Protein AF-0000000084650150 (afdb_homodimer)

Sequence (382 aa):
MNQRSLGAILALSVVLLGGCSAVTSVTNPGTIDEDYHERTIGMEVEDGNIENKAKHNMGRVDARLNDSRINVDSYNGVVLLTGQVPSEELRTSAEDITSQVRNVRRVHNELTISGNLPGSRVMQDAWLTTKVNTVLATSNEINSSHIKVVTENATVYLMGMVSHAEGEQAVQIAASAGGMERIVKVFDYIDMNQRSLGAILALSVVLLGGCSAVTSVTNPGTIDEDYHERTIGMEVEDGNIENKAKHNMGRVDARLNDSRINVDSYNGVVLLTGQVPSEELRTSAEDITSQVRNVRRVHNELTISGNLPGSRVMQDAWLTTKVNTVLATSNEINSSHIKVVTENATVYLMGMVSHAEGEQAVQIAASAGGMERIVKVFDYID

Radius of gyration: 32.73 Å; Cα contacts (8 Å, |Δi|>4): 573; chains: 2; bounding box: 125×72×92 Å

Foldseek 3Di:
DDPPDDDDDDPPPVPPPPPPCPVVPPDDPPPVVPVVQAQDPVLVVVQVVLQVQLLVQLCVVDVQSVVFPWGWGDDQLEIEIEGEHQDPVSLVVSLVSSCPDPRRDYYDRHYDHDHGDDPVQVVLQVVLQVLLLVQLVPDPPADSNQWDWDGDRLEIEIEGREAPVRQVVSLVSSCVSDRGPYYDYRYDHDD/DDPPCPVDDPPVVPPPPPPPCCVVCPDDPPPPVPVVQAQDPVLVVVQVVLQVQLLVQLCVVDVQSVVFDWGWGDDQLEIEIEGEHQDPVSLVVSLVSSCPDPRRDYYDRHYDHDHGDDPVQVVVQVVLQVLLLVQLVPDPPADSNQWDWDGDRLEIEIEGREAPVRQVVSLVSSCVSDRGPYYDYRYDHDD

pLDDT: mean 83.34, std 24.27, range [24.94, 98.94]

Nearest PDB structures (foldseek):
  6v4v-assembly1_A-2  TM=8.993E-01  e=7.189E-13  Acinetobacter baumannii
  7a2d-assembly1_A  TM=4.564E-01  e=2.416E-13  Escherichia coli K-12
  6xmv-assembly1_A  TM=8.317E-01  e=7.872E-09  Neisseria gonorrhoeae FA 1090
  8rjx-assembly1_A  TM=4.386E-01  e=1.920E-09  Escherichia coli
  4qq0-assembly1_A  TM=4.005E-01  e=5.866E-05  Chlamydia trachomatis D/UW-3/CX

Organism: NCBI:txid1178482

InterPro domains:
  IPR007055 BON domain [PF04972] (47-114)
  IPR007055 BON domain [PF04972] (124-188)
  IPR007055 BON domain [PS50914] (46-115)
  IPR007055 BON domain [PS50914] (124-191)
  IPR014004 Transport-associated and nodulation domain, bacteria [SM00749] (51-114)
  IPR014004 Transport-associated and nodulation domain, bacteria [SM00749] (129-191)
  IPR051686 Outer membrane lipoprotein DolP [PTHR34606] (21-189)

Solvent-accessible surface area (backbone atoms only — not comparable to full-atom values): 22160 Å² total; per-residue (Å²): 139,82,82,82,73,74,87,78,90,78,80,76,71,75,72,77,72,72,72,80,65,70,68,68,68,76,58,76,75,62,68,70,68,63,63,84,57,56,86,48,71,67,45,50,49,51,17,53,50,43,32,52,48,36,54,40,50,38,35,70,76,36,62,68,54,46,74,29,57,67,46,65,44,46,54,82,25,38,30,38,36,37,45,24,29,88,36,70,68,55,49,52,47,52,49,54,55,40,59,66,40,80,74,48,75,45,75,48,78,58,56,38,77,38,73,79,79,55,69,69,52,53,47,52,18,52,50,48,39,52,44,30,52,49,46,35,60,71,35,89,86,51,68,45,89,46,49,48,77,47,49,57,89,40,30,37,36,40,31,26,52,35,40,70,67,55,48,52,48,51,50,54,44,41,56,68,56,57,91,57,81,44,77,44,84,55,60,49,66,77,109,131,89,74,79,76,81,71,72,82,81,74,72,75,74,77,74,72,78,70,82,68,72,68,71,70,77,61,76,76,65,70,72,70,62,63,83,57,55,85,49,70,67,45,51,48,51,18,52,48,44,33,52,49,38,55,41,48,37,36,71,75,36,62,68,53,46,73,30,57,66,47,64,44,47,54,82,24,39,31,38,34,38,43,26,30,88,38,70,68,55,50,52,47,52,50,54,57,39,60,67,40,80,75,46,76,44,76,48,79,57,56,39,77,40,74,76,79,55,69,69,53,54,47,51,19,51,50,48,40,52,44,30,53,50,47,36,61,71,37,87,86,52,70,44,90,47,50,49,77,47,48,57,89,40,32,37,36,42,31,26,49,34,40,71,66,54,48,53,50,48,49,55,46,41,58,68,56,58,92,58,80,46,77,44,85,55,60,49,66,76,112

Structure (mmCIF, N/CA/C/O backbone):
data_AF-0000000084650150-model_v1
#
loop_
_entity.id
_entity.type
_entity.pdbx_description
1 polymer 'BON domain-containing protein'
#
loop_
_atom_site.group_PDB
_atom_site.id
_atom_site.type_symbol
_atom_site.label_atom_id
_atom_site.label_alt_id
_atom_site.label_comp_id
_atom_site.label_asym_id
_atom_site.label_entity_id
_atom_site.label_seq_id
_atom_site.pdbx_PDB_ins_code
_atom_site.Cartn_x
_atom_site.Cartn_y
_atom_site.Cartn_z
_atom_site.occupancy
_atom_site.B_iso_or_equiv
_atom_site.auth_seq_id
_atom_site.auth_comp_id
_atom_site.auth_asym_id
_atom_site.auth_atom_id
_atom_site.pdbx_PDB_model_num
ATOM 1 N N . MET A 1 1 ? -103.625 4.203 -31.359 1 28.09 1 MET A N 1
ATOM 2 C CA . MET A 1 1 ? -102.875 3.008 -31.031 1 28.09 1 MET A CA 1
ATOM 3 C C . MET A 1 1 ? -101.375 3.213 -31.312 1 28.09 1 MET A C 1
ATOM 5 O O . MET A 1 1 ? -100.938 2.795 -32.375 1 28.09 1 MET A O 1
ATOM 9 N N . ASN A 1 2 ? -101.062 4.508 -31.062 1 29.72 2 ASN A N 1
ATOM 10 C CA . ASN A 1 2 ? -99.938 5.418 -31.344 1 29.72 2 ASN A CA 1
ATOM 11 C C . ASN A 1 2 ? -98.625 4.832 -30.922 1 29.72 2 ASN A C 1
ATOM 13 O O . ASN A 1 2 ? -98.438 4.449 -29.75 1 29.72 2 ASN A O 1
ATOM 17 N N . GLN A 1 3 ? -97.812 4.395 -32.031 1 30.17 3 GLN A N 1
ATOM 18 C CA . GLN A 1 3 ? -96.562 3.783 -32.438 1 30.17 3 GLN A CA 1
ATOM 19 C C . GLN A 1 3 ? -95.375 4.516 -31.828 1 30.17 3 GLN A C 1
ATOM 21 O O . GLN A 1 3 ? -95.062 5.648 -32.219 1 30.17 3 GLN A O 1
ATOM 26 N N . ARG A 1 4 ? -95.125 4.477 -30.438 1 37.66 4 ARG A N 1
ATOM 27 C CA . ARG A 1 4 ? -94.125 4.789 -29.484 1 37.66 4 ARG A CA 1
ATOM 28 C C . ARG A 1 4 ? -92.75 4.281 -29.984 1 37.66 4 ARG A C 1
ATOM 30 O O . ARG A 1 4 ? -92.188 3.355 -29.391 1 37.66 4 ARG A O 1
ATOM 37 N N . SER A 1 5 ? -92.625 4.441 -31.312 1 29.05 5 SER A N 1
ATOM 38 C CA . SER A 1 5 ? -91.5 3.764 -31.922 1 29.05 5 SER A CA 1
ATOM 39 C C . SER A 1 5 ? -90.188 4.09 -31.203 1 29.05 5 SER A C 1
ATOM 41 O O . SER A 1 5 ? -90.125 5.031 -30.406 1 29.05 5 SER A O 1
ATOM 43 N N . LEU A 1 6 ? -88.938 3.844 -31.844 1 29.64 6 LEU A N 1
ATOM 44 C CA . LEU A 1 6 ? -87.688 3.104 -31.953 1 29.64 6 LEU A CA 1
ATOM 45 C C . LEU A 1 6 ? -86.438 4.004 -31.656 1 29.64 6 LEU A C 1
ATOM 47 O O . LEU A 1 6 ? -85.312 3.551 -31.688 1 29.64 6 LEU A O 1
ATOM 51 N N . GLY A 1 7 ? -86.562 5.391 -31.734 1 30.28 7 GLY A N 1
ATOM 52 C CA . GLY A 1 7 ? -85.312 5.852 -32.25 1 30.28 7 GLY A CA 1
ATOM 53 C C . GLY A 1 7 ? -84.125 5.477 -31.375 1 30.28 7 GLY A C 1
ATOM 54 O O . GLY A 1 7 ? -84.188 5.555 -30.156 1 30.28 7 GLY A O 1
ATOM 55 N N . ALA A 1 8 ? -83 4.922 -31.938 1 28.5 8 ALA A N 1
ATOM 56 C CA . ALA A 1 8 ? -81.75 4.184 -31.844 1 28.5 8 ALA A CA 1
ATOM 57 C C . ALA A 1 8 ? -80.75 4.891 -30.922 1 28.5 8 ALA A C 1
ATOM 59 O O . ALA A 1 8 ? -81.062 5.09 -29.734 1 28.5 8 ALA A O 1
ATOM 60 N N . ILE A 1 9 ? -79.562 5.387 -31.484 1 29.44 9 ILE A N 1
ATOM 61 C CA . ILE A 1 9 ? -78.188 4.781 -31.391 1 29.44 9 ILE A CA 1
ATOM 62 C C . ILE A 1 9 ? -77.438 5.387 -30.219 1 29.44 9 ILE A C 1
ATOM 64 O O . ILE A 1 9 ? -77.812 6.457 -29.719 1 29.44 9 ILE A O 1
ATOM 68 N N . LEU A 1 10 ? -76 5.578 -30.469 1 30.33 10 LEU A N 1
ATOM 69 C CA . LEU A 1 10 ? -74.625 5.188 -30.156 1 30.33 10 LEU A CA 1
ATOM 70 C C . LEU A 1 10 ? -73.938 6.27 -29.328 1 30.33 10 LEU A C 1
ATOM 72 O O . LEU A 1 10 ? -73.625 7.344 -29.844 1 30.33 10 LEU A O 1
ATOM 76 N N . ALA A 1 11 ? -74.562 6.703 -28.297 1 33.5 11 ALA A N 1
ATOM 77 C CA . ALA A 1 11 ? -73.875 7.68 -27.469 1 33.5 11 ALA A CA 1
ATOM 78 C C . ALA A 1 11 ? -72.375 7.254 -27.219 1 33.5 11 ALA A C 1
ATOM 80 O O . ALA A 1 11 ? -72.125 6.234 -26.578 1 33.5 11 ALA A O 1
ATOM 81 N N . LEU A 1 12 ? -71.5 7.574 -28.234 1 31.92 12 LEU A N 1
ATOM 82 C CA . LEU A 1 12 ? -70.062 7.441 -28.25 1 31.92 12 LEU A CA 1
ATOM 83 C C . LEU A 1 12 ? -69.438 8.039 -26.984 1 31.92 12 LEU A C 1
ATOM 85 O O . LEU A 1 12 ? -69.562 9.25 -26.766 1 31.92 12 LEU A O 1
ATOM 89 N N . SER A 1 13 ? -69.688 7.438 -25.828 1 33.59 13 SER A N 1
ATOM 90 C CA . SER A 1 13 ? -68.938 7.742 -24.594 1 33.59 13 SER A CA 1
ATOM 91 C C . SER A 1 13 ? -67.438 7.855 -24.828 1 33.59 13 SER A C 1
ATOM 93 O O . SER A 1 13 ? -66.812 6.867 -25.156 1 33.59 13 SER A O 1
ATOM 95 N N . VAL A 1 14 ? -67.062 8.852 -25.594 1 33.41 14 VAL A N 1
ATOM 96 C CA . VAL A 1 14 ? -65.625 9.078 -25.719 1 33.41 14 VAL A CA 1
ATOM 97 C C . VAL A 1 14 ? -65 9.062 -24.344 1 33.41 14 VAL A C 1
ATOM 99 O O . VAL A 1 14 ? -65.25 9.906 -23.484 1 33.41 14 VAL A O 1
ATOM 102 N N . VAL A 1 15 ? -64.812 7.871 -23.766 1 33.75 15 VAL A N 1
ATOM 103 C CA . VAL A 1 15 ? -63.938 7.621 -22.625 1 33.75 15 VAL A CA 1
ATOM 104 C C . VAL A 1 15 ? -62.625 8.398 -22.797 1 33.75 15 VAL A C 1
ATOM 106 O O . VAL A 1 15 ? -61.875 8.156 -23.734 1 33.75 15 VAL A O 1
ATOM 109 N N . LEU A 1 16 ? -62.688 9.695 -22.5 1 30.52 16 LEU A N 1
ATOM 110 C CA . LEU A 1 16 ? -61.469 10.461 -22.312 1 30.52 16 LEU A CA 1
ATOM 111 C C . LEU A 1 16 ? -60.438 9.641 -21.531 1 30.52 16 LEU A C 1
ATOM 113 O O . LEU A 1 16 ? -60.688 9.281 -20.375 1 30.52 16 LEU A O 1
ATOM 117 N N . LEU A 1 17 ? -59.938 8.578 -22.203 1 31.41 17 LEU A N 1
ATOM 118 C CA . LEU A 1 17 ? -58.688 7.961 -21.75 1 31.41 17 LEU A CA 1
ATOM 119 C C . LEU A 1 17 ? -57.688 9.023 -21.297 1 31.41 17 LEU A C 1
ATOM 121 O O . LEU A 1 17 ? -57.281 9.859 -22.094 1 31.41 17 LEU A O 1
ATOM 125 N N . GLY A 1 18 ? -57.969 9.594 -20.141 1 32.41 18 GLY A N 1
ATOM 126 C CA . GLY A 1 18 ? -56.969 10.359 -19.422 1 32.41 18 GLY A CA 1
ATOM 127 C C . GLY A 1 18 ? -55.562 9.789 -19.562 1 32.41 18 GLY A C 1
ATOM 128 O O . GLY A 1 18 ? -55.344 8.617 -19.25 1 32.41 18 GLY A O 1
ATOM 129 N N . GLY A 1 19 ? -54.938 10.094 -20.656 1 28.75 19 GLY A N 1
ATOM 130 C CA . GLY A 1 19 ? -53.531 9.82 -20.875 1 28.75 19 GLY A CA 1
ATOM 131 C C . GLY A 1 19 ? -52.688 10.062 -19.625 1 28.75 19 GLY A C 1
ATOM 132 O O . GLY A 1 19 ? -52.969 10.945 -18.828 1 28.75 19 GLY A O 1
ATOM 133 N N . CYS A 1 20 ? -52.156 8.922 -19 1 29.58 20 CYS A N 1
ATOM 134 C CA . CYS A 1 20 ? -51.031 8.805 -18.109 1 29.58 20 CYS A CA 1
ATOM 135 C C . CYS A 1 20 ? -49.938 9.812 -18.469 1 29.58 20 CYS A C 1
ATOM 137 O O . CYS A 1 20 ? -49.094 9.547 -19.328 1 29.58 20 CYS A O 1
ATOM 139 N N . SER A 1 21 ? -50.281 10.969 -18.922 1 31.56 21 SER A N 1
ATOM 140 C CA . SER A 1 21 ? -49.062 11.727 -19.141 1 31.56 21 SER A CA 1
ATOM 141 C C . SER A 1 21 ? -48.219 11.82 -17.859 1 31.56 21 SER A C 1
ATOM 143 O O . SER A 1 21 ? -48.469 12.695 -17.016 1 31.56 21 SER A O 1
ATOM 145 N N . ALA A 1 22 ? -48.219 10.875 -16.953 1 31.67 22 ALA A N 1
ATOM 146 C CA . ALA A 1 22 ? -47.219 11.188 -15.938 1 31.67 22 ALA A CA 1
ATOM 147 C C . ALA A 1 22 ? -45.938 11.711 -16.578 1 31.67 22 ALA A C 1
ATOM 149 O O . ALA A 1 22 ? -45.219 10.961 -17.25 1 31.67 22 ALA A O 1
ATOM 150 N N . VAL A 1 23 ? -46 12.812 -17.25 1 29.83 23 VAL A N 1
ATOM 151 C CA . VAL A 1 23 ? -44.688 13.438 -17.469 1 29.83 23 VAL A CA 1
ATOM 152 C C . VAL A 1 23 ? -43.844 13.305 -16.203 1 29.83 23 VAL A C 1
ATOM 154 O O . VAL A 1 23 ? -44.25 13.727 -15.117 1 29.83 23 VAL A O 1
ATOM 157 N N . THR A 1 24 ? -43.375 12.062 -15.93 1 31.08 24 THR A N 1
ATOM 158 C CA . THR A 1 24 ? -42.25 12.016 -14.992 1 31.08 24 THR A CA 1
ATOM 159 C C . THR A 1 24 ? -41.406 13.266 -15.117 1 31.08 24 THR A C 1
ATOM 161 O O . THR A 1 24 ? -40.844 13.547 -16.188 1 31.08 24 THR A O 1
ATOM 164 N N . SER A 1 25 ? -41.938 14.406 -14.75 1 30.78 25 SER A N 1
ATOM 165 C CA . SER A 1 25 ? -40.969 15.469 -14.516 1 30.78 25 SER A CA 1
ATOM 166 C C . SER A 1 25 ? -39.594 14.891 -14.141 1 30.78 25 SER A C 1
ATOM 168 O O . SER A 1 25 ? -39.469 14.219 -13.117 1 30.78 25 SER A O 1
ATOM 170 N N . VAL A 1 26 ? -38.875 14.375 -15.094 1 33.38 26 VAL A N 1
ATOM 171 C CA . VAL A 1 26 ? -37.438 14.25 -14.922 1 33.38 26 VAL A CA 1
ATOM 172 C C . VAL A 1 26 ? -36.906 15.438 -14.125 1 33.38 26 VAL A C 1
ATOM 174 O O . VAL A 1 26 ? -36.875 16.562 -14.625 1 33.38 26 VAL A O 1
ATOM 177 N N . THR A 1 27 ? -37.562 15.844 -12.984 1 31.12 27 THR A N 1
ATOM 178 C CA . THR A 1 27 ? -36.938 16.844 -12.117 1 31.12 27 THR A CA 1
ATOM 179 C C . THR A 1 27 ? -35.469 17.016 -12.43 1 31.12 27 THR A C 1
ATOM 181 O O . THR A 1 27 ? -34.844 16.109 -13 1 31.12 27 THR A O 1
ATOM 184 N N . ASN A 1 28 ? -34.938 18.219 -12.117 1 31.97 28 ASN A N 1
ATOM 185 C CA . ASN A 1 28 ? -33.562 18.719 -12.25 1 31.97 28 ASN A CA 1
ATOM 186 C C . ASN A 1 28 ? -32.562 17.625 -11.93 1 31.97 28 ASN A C 1
ATOM 188 O O . ASN A 1 28 ? -32.688 16.922 -10.93 1 31.97 28 ASN A O 1
ATOM 192 N N . PRO A 1 29 ? -32.031 16.922 -12.922 1 33.84 29 PRO A N 1
ATOM 193 C CA . PRO A 1 29 ? -30.938 16.031 -12.562 1 33.84 29 PRO A CA 1
ATOM 194 C C . PRO A 1 29 ? -30.172 16.5 -11.328 1 33.84 29 PRO A C 1
ATOM 196 O O . PRO A 1 29 ? -29.641 17.625 -11.305 1 33.84 29 PRO A O 1
ATOM 199 N N . GLY A 1 30 ? -30.734 16.453 -10.203 1 34.44 30 GLY A N 1
ATOM 200 C CA . GLY A 1 30 ? -29.922 16.828 -9.062 1 34.44 30 GLY A CA 1
ATOM 201 C C . GLY A 1 30 ? -28.438 16.688 -9.336 1 34.44 30 GLY A C 1
ATOM 202 O O . GLY A 1 30 ? -28.016 15.891 -10.18 1 34.44 30 GLY A O 1
ATOM 203 N N . THR A 1 31 ? -27.766 17.844 -9.391 1 34.12 31 THR A N 1
ATOM 204 C CA . THR A 1 31 ? -26.312 17.828 -9.531 1 34.12 31 THR A CA 1
ATOM 205 C C . THR A 1 31 ? -25.734 16.516 -8.992 1 34.12 31 THR A C 1
ATOM 207 O O . THR A 1 31 ? -26.234 15.969 -8.008 1 34.12 31 THR A O 1
ATOM 210 N N . ILE A 1 32 ? -25.812 15.477 -9.68 1 38.66 32 ILE A N 1
ATOM 211 C CA . ILE A 1 32 ? -24.828 14.555 -9.125 1 38.66 32 ILE A CA 1
ATOM 212 C C . ILE A 1 32 ? -23.859 15.312 -8.227 1 38.66 32 ILE A C 1
ATOM 214 O O . ILE A 1 32 ? -23.078 16.141 -8.711 1 38.66 32 ILE A O 1
ATOM 218 N N . ASP A 1 33 ? -24.375 15.961 -7.203 1 38.44 33 ASP A N 1
ATOM 219 C CA . ASP A 1 33 ? -23.391 16.5 -6.27 1 38.44 33 ASP A CA 1
ATOM 220 C C . ASP A 1 33 ? -22.062 15.758 -6.371 1 38.44 33 ASP A C 1
ATOM 222 O O . ASP A 1 33 ? -21.969 14.578 -6.02 1 38.44 33 ASP A O 1
ATOM 226 N N . GLU A 1 34 ? -21.5 15.688 -7.535 1 44.66 34 GLU A N 1
ATOM 227 C CA . GLU A 1 34 ? -20.094 15.273 -7.586 1 44.66 34 GLU A CA 1
ATOM 228 C C . GLU A 1 34 ? -19.406 15.469 -6.238 1 44.66 34 GLU A C 1
ATOM 230 O O . GLU A 1 34 ? -19.453 16.562 -5.668 1 44.66 34 GLU A O 1
ATOM 235 N N . ASP A 1 35 ? -19.766 14.664 -5.348 1 51.25 35 ASP A N 1
ATOM 236 C CA . ASP A 1 35 ? -19 14.781 -4.105 1 51.25 35 ASP A CA 1
ATOM 237 C C . ASP A 1 35 ? -17.578 15.281 -4.375 1 51.25 35 ASP A C 1
ATOM 239 O O . ASP A 1 35 ? -16.672 14.477 -4.621 1 51.25 35 ASP A O 1
ATOM 243 N N . TYR A 1 36 ? -17.5 16.469 -5.027 1 54.97 36 TYR A N 1
ATOM 244 C CA . TYR A 1 36 ? -16.281 17.219 -5.359 1 54.97 36 TYR A CA 1
ATOM 245 C C . TYR A 1 36 ? -15.227 17.031 -4.281 1 54.97 36 TYR A C 1
ATOM 247 O O . TYR A 1 36 ? -14.086 17.469 -4.445 1 54.97 36 TYR A O 1
ATOM 255 N N . HIS A 1 37 ? -15.633 16.125 -3.252 1 69.38 37 HIS A N 1
ATOM 256 C CA . HIS A 1 37 ? -14.711 16.094 -2.123 1 69.38 37 HIS A CA 1
ATOM 257 C C . HIS A 1 37 ? -14.023 14.742 -2.004 1 69.38 37 HIS A C 1
ATOM 259 O O . HIS A 1 37 ? -13.258 14.508 -1.066 1 69.38 37 HIS A O 1
ATOM 265 N N . GLU A 1 38 ? -14.367 14.031 -3.223 1 80.62 38 GLU A N 1
ATOM 266 C CA . 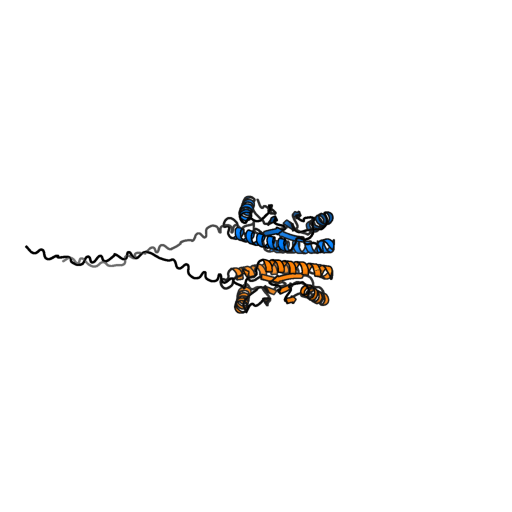GLU A 1 38 ? -13.773 12.695 -3.188 1 80.62 38 GLU A CA 1
ATOM 267 C C . GLU A 1 38 ? -12.492 12.641 -4.02 1 80.62 38 GLU A C 1
ATOM 269 O O . GLU A 1 38 ? -12.383 13.312 -5.043 1 80.62 38 GLU A O 1
ATOM 274 N N . ARG A 1 39 ? -11.617 11.883 -3.582 1 87.69 39 ARG A N 1
ATOM 275 C CA . ARG A 1 39 ? -10.383 11.641 -4.32 1 87.69 39 ARG A CA 1
ATOM 276 C C . ARG A 1 39 ? -10.656 10.93 -5.637 1 87.69 39 ARG A C 1
ATOM 278 O O . ARG A 1 39 ? -11.422 9.961 -5.676 1 87.69 39 ARG A O 1
ATOM 285 N N . THR A 1 40 ? -10.148 11.547 -6.797 1 91.25 40 THR A N 1
ATOM 286 C CA . THR A 1 40 ? -10.289 10.914 -8.102 1 91.25 40 THR A CA 1
ATOM 287 C C . THR A 1 40 ? -9.219 9.844 -8.305 1 91.25 40 THR A C 1
ATOM 289 O O . THR A 1 40 ? -8.242 9.789 -7.555 1 91.25 40 THR A O 1
ATOM 292 N N . ILE A 1 41 ? -9.352 9.023 -9.297 1 90.5 41 ILE A N 1
ATOM 293 C CA . ILE A 1 41 ? -8.367 8.008 -9.656 1 90.5 41 ILE A CA 1
ATOM 294 C C . ILE A 1 41 ? -7.047 8.68 -10.031 1 90.5 41 ILE A C 1
ATOM 296 O O . ILE A 1 41 ? -5.973 8.18 -9.688 1 90.5 41 ILE A O 1
ATOM 300 N N . GLY A 1 42 ? -7.121 9.797 -10.727 1 92.62 42 GLY A N 1
ATOM 301 C CA . GLY A 1 42 ? -5.922 10.555 -11.047 1 92.62 42 GLY A CA 1
ATOM 302 C C . GLY A 1 42 ? -5.156 11.008 -9.82 1 92.62 42 GLY A C 1
ATOM 303 O O . GLY A 1 42 ? -3.928 10.898 -9.773 1 92.62 42 GLY A O 1
ATOM 304 N N . MET A 1 43 ? -5.887 11.484 -8.867 1 94.19 43 MET A N 1
ATOM 305 C CA . MET A 1 43 ? -5.27 11.914 -7.613 1 94.19 43 MET A CA 1
ATOM 306 C C . MET A 1 43 ? -4.641 10.727 -6.883 1 94.19 43 MET A C 1
ATOM 308 O O . MET A 1 43 ? -3.568 10.859 -6.293 1 94.19 43 MET A O 1
ATOM 312 N N . GLU A 1 44 ? -5.305 9.578 -6.961 1 93.81 44 GLU A N 1
ATOM 313 C CA . GLU A 1 44 ? -4.773 8.375 -6.332 1 93.81 44 GLU A CA 1
ATOM 314 C C . GLU A 1 44 ? -3.467 7.938 -6.992 1 93.81 44 GLU A C 1
ATOM 316 O O . GLU A 1 44 ? -2.52 7.555 -6.305 1 93.81 44 GLU A O 1
ATOM 321 N N . VAL A 1 45 ? -3.379 8 -8.281 1 93.69 45 VAL A N 1
ATOM 322 C CA . VAL A 1 45 ? -2.17 7.66 -9.023 1 93.69 45 VAL A CA 1
ATOM 323 C C . VAL A 1 45 ? -1.044 8.617 -8.648 1 93.69 45 VAL A C 1
ATOM 325 O O . VAL A 1 45 ? 0.086 8.195 -8.398 1 93.69 45 VAL A O 1
ATOM 328 N N . GLU A 1 46 ? -1.375 9.859 -8.602 1 95.88 46 GLU A N 1
ATOM 329 C CA . GLU A 1 46 ? -0.378 10.852 -8.219 1 95.88 46 GLU A CA 1
ATOM 330 C C . GLU A 1 46 ? 0.148 10.594 -6.809 1 95.88 46 GLU A C 1
ATOM 332 O O . GLU A 1 46 ? 1.352 10.703 -6.562 1 95.88 46 GLU A O 1
ATOM 337 N N . ASP A 1 47 ? -0.773 10.227 -5.902 1 96.94 47 ASP A N 1
ATOM 338 C CA . ASP A 1 47 ? -0.365 9.914 -4.535 1 96.94 47 ASP A CA 1
ATOM 339 C C . ASP A 1 47 ? 0.564 8.703 -4.5 1 96.94 47 ASP A C 1
ATOM 341 O O . ASP A 1 47 ? 1.55 8.695 -3.762 1 96.94 47 ASP A O 1
ATOM 345 N N . GLY A 1 48 ? 0.251 7.668 -5.273 1 94.38 48 GLY A N 1
ATOM 346 C CA . GLY A 1 48 ? 1.155 6.535 -5.387 1 94.38 48 GLY A CA 1
ATOM 347 C C . GLY A 1 48 ? 2.529 6.918 -5.902 1 94.38 48 GLY A C 1
ATOM 348 O O . GLY A 1 48 ? 3.543 6.422 -5.406 1 94.38 48 GLY A O 1
ATOM 349 N N . ASN A 1 49 ? 2.568 7.809 -6.887 1 93.81 49 ASN A N 1
ATOM 350 C CA . ASN A 1 49 ? 3.83 8.305 -7.43 1 93.81 49 ASN A CA 1
ATOM 351 C C . ASN A 1 49 ? 4.633 9.062 -6.375 1 93.81 49 ASN A C 1
ATOM 353 O O . ASN A 1 49 ? 5.852 8.898 -6.281 1 93.81 49 ASN A O 1
ATOM 357 N N . ILE A 1 50 ? 3.926 9.836 -5.637 1 97 50 ILE A N 1
ATOM 358 C CA . ILE A 1 50 ? 4.562 10.594 -4.566 1 97 50 ILE A CA 1
ATOM 359 C C . ILE A 1 50 ? 5.211 9.641 -3.568 1 97 50 ILE A C 1
ATOM 361 O O . ILE A 1 50 ? 6.387 9.797 -3.223 1 97 50 ILE A O 1
ATOM 365 N N . GLU A 1 51 ? 4.477 8.594 -3.16 1 96.31 51 GLU A N 1
ATOM 366 C CA . GLU A 1 51 ? 4.984 7.648 -2.174 1 96.31 51 GLU A CA 1
ATOM 367 C C . GLU A 1 51 ? 6.223 6.922 -2.691 1 96.31 51 GLU A C 1
ATOM 369 O O . GLU A 1 51 ? 7.238 6.84 -1.993 1 96.31 51 GLU A O 1
ATOM 374 N N . ASN A 1 52 ? 6.156 6.516 -3.91 1 90.81 52 ASN A N 1
ATOM 375 C CA . ASN A 1 52 ? 7.266 5.77 -4.5 1 90.81 52 ASN A CA 1
ATOM 376 C C . ASN A 1 52 ? 8.492 6.652 -4.699 1 90.81 52 ASN A C 1
ATOM 378 O O 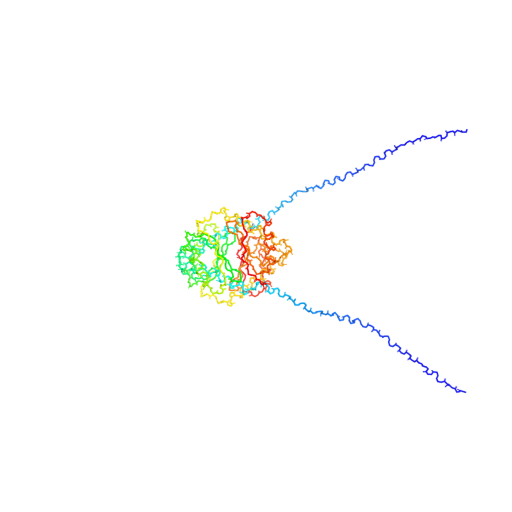. ASN A 1 52 ? 9.617 6.246 -4.387 1 90.81 52 ASN A O 1
ATOM 382 N N . LYS A 1 53 ? 8.297 7.836 -5.191 1 93.69 53 LYS A N 1
ATOM 383 C CA . LYS A 1 53 ? 9.406 8.742 -5.449 1 93.69 53 LYS A CA 1
ATOM 384 C C . LYS A 1 53 ? 10.07 9.188 -4.145 1 93.69 53 LYS A C 1
ATOM 386 O O . LYS A 1 53 ? 11.297 9.281 -4.066 1 93.69 53 LYS A O 1
ATOM 391 N N . ALA A 1 54 ? 9.25 9.461 -3.139 1 96.75 54 ALA A N 1
ATOM 392 C CA . ALA A 1 54 ? 9.805 9.844 -1.845 1 96.75 54 ALA A CA 1
ATOM 393 C C . ALA A 1 54 ? 10.703 8.75 -1.283 1 96.75 54 ALA A C 1
ATOM 395 O O . ALA A 1 54 ? 11.836 9.016 -0.873 1 96.75 54 ALA A O 1
ATOM 396 N N . LYS A 1 55 ? 10.188 7.535 -1.337 1 92.38 55 LYS A N 1
ATOM 397 C CA . LYS A 1 55 ? 10.961 6.41 -0.827 1 92.38 55 LYS A CA 1
ATOM 398 C C . LYS A 1 55 ? 12.242 6.211 -1.639 1 92.38 55 LYS A C 1
ATOM 400 O O . LYS A 1 55 ? 13.32 6.012 -1.073 1 92.38 55 LYS A O 1
ATOM 405 N N . HIS A 1 56 ? 12.062 6.34 -2.891 1 89.19 56 HIS A N 1
ATOM 406 C CA . HIS A 1 56 ? 13.203 6.184 -3.781 1 89.19 56 HIS A CA 1
ATOM 407 C C . HIS A 1 56 ? 14.266 7.242 -3.51 1 89.19 56 HIS A C 1
ATOM 409 O O . HIS A 1 56 ? 15.445 6.918 -3.357 1 89.19 56 HIS A O 1
ATOM 415 N N . ASN A 1 57 ? 13.836 8.445 -3.438 1 94.25 57 ASN A N 1
ATOM 416 C CA . ASN A 1 57 ? 14.758 9.547 -3.236 1 94.25 57 ASN A CA 1
ATOM 417 C C . ASN A 1 57 ? 15.453 9.461 -1.878 1 94.25 57 ASN A C 1
ATOM 419 O O . ASN A 1 57 ? 16.641 9.789 -1.756 1 94.25 57 ASN A O 1
ATOM 423 N N . MET A 1 58 ? 14.758 9.047 -0.883 1 94 58 MET A N 1
ATOM 424 C CA . MET A 1 58 ? 15.367 8.875 0.434 1 94 58 MET A CA 1
ATOM 425 C C . MET A 1 58 ? 16.516 7.883 0.377 1 94 58 MET A C 1
ATOM 427 O O . MET A 1 58 ? 17.594 8.148 0.911 1 94 58 MET A O 1
ATOM 431 N N . GLY A 1 59 ? 16.281 6.766 -0.283 1 89 59 GLY A N 1
ATOM 432 C CA . GLY A 1 59 ? 17.328 5.766 -0.406 1 89 59 GLY A CA 1
ATOM 433 C C . GLY A 1 59 ? 18.531 6.25 -1.198 1 89 59 GLY A C 1
ATOM 434 O O . GLY A 1 59 ? 19.672 5.875 -0.906 1 89 59 GLY A O 1
ATOM 435 N N . ARG A 1 60 ? 18.281 7.059 -2.186 1 89.31 60 ARG A N 1
ATOM 436 C CA . ARG A 1 60 ? 19.344 7.559 -3.053 1 89.31 60 ARG A CA 1
ATOM 437 C C . ARG A 1 60 ? 20.203 8.578 -2.326 1 89.31 60 ARG A C 1
ATOM 439 O O . ARG A 1 60 ? 21.422 8.602 -2.506 1 89.31 60 ARG A O 1
ATOM 446 N N . VAL A 1 61 ? 19.562 9.406 -1.527 1 92.38 61 VAL A N 1
ATOM 447 C CA . VAL A 1 61 ? 20.266 10.516 -0.884 1 92.38 61 VAL A CA 1
ATOM 448 C C . VAL A 1 61 ? 21.062 10 0.303 1 92.38 61 VAL A C 1
ATOM 450 O O . VAL A 1 61 ? 22.203 10.43 0.526 1 92.38 61 VAL A O 1
ATOM 453 N N . ASP A 1 62 ? 20.516 9.094 1.061 1 92.31 62 ASP A N 1
ATOM 454 C CA . ASP A 1 62 ? 21.188 8.57 2.246 1 92.31 62 ASP A CA 1
ATOM 455 C C . ASP A 1 62 ? 20.766 7.129 2.521 1 92.31 62 ASP A C 1
ATOM 457 O O . ASP A 1 62 ? 19.625 6.863 2.869 1 92.31 62 ASP A O 1
ATOM 461 N N . ALA A 1 63 ? 21.719 6.207 2.504 1 88.25 63 ALA A N 1
ATOM 462 C CA . ALA A 1 63 ? 21.438 4.781 2.674 1 88.25 63 ALA A CA 1
ATOM 463 C C . ALA A 1 63 ? 20.859 4.496 4.055 1 88.25 63 ALA A C 1
ATOM 465 O O . ALA A 1 63 ? 20.109 3.529 4.23 1 88.25 63 ALA A O 1
ATOM 466 N N . ARG A 1 64 ? 21.156 5.398 4.973 1 92.44 64 ARG A N 1
ATOM 467 C CA . ARG A 1 64 ? 20.641 5.207 6.324 1 92.44 64 ARG A CA 1
ATOM 468 C C . ARG A 1 64 ? 19.125 5.414 6.379 1 92.44 64 ARG A C 1
ATOM 470 O O . ARG A 1 64 ? 18.453 4.871 7.254 1 92.44 64 ARG A O 1
ATOM 477 N N . LEU A 1 65 ? 18.562 6.145 5.492 1 92.94 65 LEU A N 1
ATOM 478 C CA . LEU A 1 65 ? 17.109 6.32 5.402 1 92.94 65 LEU A CA 1
ATOM 479 C C . LEU A 1 65 ? 16.453 5.07 4.836 1 92.94 65 LEU A C 1
ATOM 481 O O . LEU A 1 65 ? 15.336 4.723 5.227 1 92.94 65 LEU A O 1
ATOM 485 N N . ASN A 1 66 ? 17.141 4.426 3.984 1 86.38 66 ASN A N 1
ATOM 486 C CA . ASN A 1 66 ? 16.641 3.17 3.434 1 86.38 66 ASN A CA 1
ATOM 487 C C . ASN A 1 66 ? 16.641 2.061 4.484 1 86.38 66 ASN A C 1
ATOM 489 O O . ASN A 1 66 ? 15.812 1.156 4.434 1 86.38 66 ASN A O 1
ATOM 493 N N . ASP A 1 67 ? 17.594 2.176 5.41 1 86.69 67 ASP A N 1
ATOM 494 C CA . ASP A 1 67 ? 17.719 1.166 6.453 1 86.69 67 ASP A CA 1
ATOM 495 C C . ASP A 1 67 ? 16.703 1.398 7.57 1 86.69 67 ASP A C 1
ATOM 497 O O . ASP A 1 67 ? 16.484 0.522 8.414 1 86.69 67 ASP A O 1
ATOM 501 N N . SER A 1 68 ? 16.141 2.527 7.535 1 89.81 68 SER A N 1
ATOM 502 C CA . SER A 1 68 ? 15.164 2.885 8.555 1 89.81 68 SER A CA 1
ATOM 503 C C . SER A 1 68 ? 13.758 2.436 8.164 1 89.81 68 SER A C 1
ATOM 505 O O . SER A 1 68 ? 13.453 2.307 6.973 1 89.81 68 SER A O 1
ATOM 507 N N . ARG A 1 69 ? 12.961 2.137 9.102 1 88 69 ARG A N 1
ATOM 508 C CA . ARG A 1 69 ? 11.562 1.822 8.828 1 88 69 ARG A CA 1
ATOM 509 C C . ARG A 1 69 ? 10.734 3.096 8.68 1 88 69 ARG A C 1
ATOM 511 O O . ARG A 1 69 ? 10.164 3.588 9.656 1 88 69 ARG A O 1
ATOM 518 N N . ILE A 1 70 ? 10.688 3.596 7.496 1 94.44 70 ILE A N 1
ATOM 519 C CA . ILE A 1 70 ? 9.922 4.801 7.207 1 94.44 70 ILE A CA 1
ATOM 520 C C . ILE A 1 70 ? 8.719 4.457 6.328 1 94.44 70 ILE A C 1
ATOM 522 O O . ILE A 1 70 ? 8.875 3.818 5.281 1 94.44 70 ILE A O 1
ATOM 526 N N . ASN A 1 71 ? 7.562 4.777 6.746 1 95.38 71 ASN A N 1
ATOM 527 C CA . ASN A 1 71 ? 6.355 4.695 5.926 1 95.38 71 ASN A CA 1
ATOM 528 C C . ASN A 1 71 ? 5.988 6.051 5.332 1 95.38 71 ASN A C 1
ATOM 530 O O . ASN A 1 71 ? 6.047 7.07 6.02 1 95.38 71 ASN A O 1
ATOM 534 N N . VAL A 1 72 ? 5.742 6.016 4.047 1 97.31 72 VAL A N 1
ATOM 535 C CA . VAL A 1 72 ? 5.289 7.215 3.352 1 97.31 72 VAL A CA 1
ATOM 536 C C . VAL A 1 72 ? 3.854 7.023 2.867 1 97.31 72 VAL A C 1
ATOM 538 O O . VAL A 1 72 ? 3.582 6.152 2.037 1 97.31 72 VAL A O 1
ATOM 541 N N . ASP A 1 73 ? 2.953 7.832 3.42 1 98.44 73 ASP A N 1
ATOM 542 C CA . ASP A 1 73 ? 1.559 7.812 2.99 1 98.44 73 ASP A CA 1
ATOM 543 C C . ASP A 1 73 ? 1.134 9.164 2.43 1 98.44 73 ASP A C 1
ATOM 545 O O . ASP A 1 73 ? 1.423 10.211 3.023 1 98.44 73 ASP A O 1
ATOM 549 N N . SER A 1 74 ? 0.494 9.117 1.27 1 98.5 74 SER A N 1
ATOM 550 C CA . SER A 1 74 ? 0.039 10.352 0.635 1 98.5 74 SER A CA 1
ATOM 551 C C . SER A 1 74 ? -1.464 10.32 0.38 1 98.5 74 SER A C 1
ATOM 553 O O . SER A 1 74 ? -2.012 9.281 -0.005 1 98.5 74 SER A O 1
ATOM 555 N N . TYR A 1 75 ? -2.123 11.367 0.654 1 97.81 75 TYR A N 1
ATOM 556 C CA . TYR A 1 75 ? -3.527 11.586 0.319 1 97.81 75 TYR A CA 1
ATOM 557 C C . TYR A 1 75 ? -3.75 12.992 -0.226 1 97.81 75 TYR A C 1
ATOM 559 O O . TYR A 1 75 ? -3.773 13.961 0.534 1 97.81 75 TYR A O 1
ATOM 567 N N . ASN A 1 76 ? -3.977 13.117 -1.472 1 96.56 76 ASN A N 1
ATOM 568 C CA . ASN A 1 76 ? -4.156 14.391 -2.17 1 96.56 76 ASN A CA 1
ATOM 569 C C . ASN A 1 76 ? -2.971 15.328 -1.943 1 96.56 76 ASN A C 1
ATOM 571 O O . ASN A 1 76 ? -3.156 16.5 -1.648 1 96.56 76 ASN A O 1
ATOM 575 N N . GLY A 1 77 ? -1.771 14.742 -1.979 1 97.75 77 GLY A N 1
ATOM 576 C CA . GLY A 1 77 ? -0.539 15.508 -1.897 1 97.75 77 GLY A CA 1
ATOM 577 C C . GLY A 1 77 ? -0.141 15.852 -0.473 1 97.75 77 GLY A C 1
ATOM 578 O O . GLY A 1 77 ? 0.9 16.469 -0.245 1 97.75 77 GLY A O 1
ATOM 579 N N . VAL A 1 78 ? -1.021 15.562 0.447 1 98.38 78 VAL A N 1
ATOM 580 C CA . VAL A 1 78 ? -0.643 15.664 1.853 1 98.38 78 VAL A CA 1
ATOM 581 C C . VAL A 1 78 ? 0.053 14.383 2.297 1 98.38 78 VAL A C 1
ATOM 583 O O . VAL A 1 78 ? -0.555 13.312 2.303 1 98.38 78 VAL A O 1
ATOM 586 N N . VAL A 1 79 ? 1.354 14.5 2.686 1 98.81 79 VAL A N 1
ATOM 587 C CA . VAL A 1 79 ? 2.188 13.32 2.928 1 98.81 79 VAL A CA 1
ATOM 588 C C . VAL A 1 79 ? 2.424 13.156 4.43 1 98.81 79 VAL A C 1
ATOM 590 O O . VAL A 1 79 ? 2.684 14.141 5.133 1 98.81 79 VAL A O 1
ATOM 593 N N . LEU A 1 80 ? 2.24 11.953 4.867 1 98.94 80 LEU A N 1
ATOM 594 C CA . LEU A 1 80 ? 2.52 11.562 6.246 1 98.94 80 LEU A CA 1
ATOM 595 C C . LEU A 1 80 ? 3.736 10.648 6.312 1 98.94 80 LEU A C 1
ATOM 597 O O . LEU A 1 80 ? 3.773 9.609 5.652 1 98.94 80 LEU A O 1
ATOM 601 N N . LEU A 1 81 ? 4.738 11.07 7.051 1 98.81 81 LEU A N 1
ATOM 602 C CA . LEU A 1 81 ? 5.887 10.227 7.355 1 98.81 81 LEU A CA 1
ATOM 603 C C . LEU A 1 81 ? 5.766 9.633 8.75 1 98.81 81 LEU A C 1
ATOM 605 O O . LEU A 1 81 ? 5.645 10.359 9.734 1 98.81 81 LEU A O 1
ATOM 609 N N . THR A 1 82 ? 5.754 8.305 8.797 1 98.12 82 THR A N 1
ATOM 610 C CA . THR A 1 82 ? 5.742 7.633 10.094 1 98.12 82 THR A CA 1
ATOM 611 C C . THR A 1 82 ? 6.852 6.59 10.172 1 98.12 82 THR A C 1
ATOM 613 O O . THR A 1 82 ? 7.367 6.145 9.148 1 98.12 82 THR A O 1
ATOM 616 N N . GLY A 1 83 ? 7.203 6.195 11.367 1 96.62 83 GLY A N 1
ATOM 617 C CA . GLY A 1 83 ? 8.266 5.234 11.617 1 96.62 83 GLY A CA 1
ATOM 618 C C . GLY A 1 83 ? 9.375 5.781 12.5 1 96.62 83 GLY A C 1
ATOM 619 O O . GLY A 1 83 ? 9.133 6.656 13.336 1 96.62 83 GLY A O 1
ATOM 620 N N . GLN A 1 84 ? 10.5 5.145 12.359 1 96.06 84 GLN A N 1
ATOM 621 C CA . GLN A 1 84 ? 11.609 5.477 13.25 1 96.06 84 GLN A CA 1
ATOM 622 C C . GLN A 1 84 ? 12.891 5.75 12.469 1 96.06 84 GLN A C 1
ATOM 624 O O . GLN A 1 84 ? 13.188 5.051 11.5 1 96.06 84 GLN A O 1
ATOM 629 N N . VAL A 1 85 ? 13.641 6.762 12.891 1 97.06 85 VAL A N 1
ATOM 630 C CA . VAL A 1 85 ? 14.969 7.059 12.359 1 97.06 85 VAL A CA 1
ATOM 631 C C . VAL A 1 85 ? 15.961 7.203 13.508 1 97.06 85 VAL A C 1
ATOM 633 O O . VAL A 1 85 ? 15.578 7.52 14.633 1 97.06 85 VAL A O 1
ATOM 636 N N . PRO A 1 86 ? 17.25 7 13.156 1 95.38 86 PRO A N 1
ATOM 637 C CA . PRO A 1 86 ? 18.219 6.949 14.258 1 95.38 86 PRO A CA 1
ATOM 638 C C . PRO A 1 86 ? 18.672 8.336 14.703 1 95.38 86 PRO A C 1
ATOM 640 O O . PRO A 1 86 ? 19.344 8.469 15.734 1 95.38 86 PRO A O 1
ATOM 643 N N . SER A 1 87 ? 18.359 9.484 13.953 1 97.38 87 SER A N 1
ATOM 644 C CA . SER A 1 87 ? 18.875 10.797 14.328 1 97.38 87 SER A CA 1
ATOM 645 C C . SER A 1 87 ? 17.953 11.906 13.836 1 97.38 87 SER A C 1
ATOM 647 O O . SER A 1 87 ? 17.156 11.703 12.906 1 97.38 87 SER A O 1
ATOM 649 N N . GLU A 1 88 ? 18.094 13.047 14.523 1 97.81 88 GLU A N 1
ATOM 650 C CA . GLU A 1 88 ? 17.328 14.227 14.117 1 97.81 88 GLU A CA 1
ATOM 651 C C . GLU A 1 88 ? 17.734 14.688 12.719 1 97.81 88 GLU A C 1
ATOM 653 O O . GLU A 1 88 ? 16.891 15.18 11.961 1 97.81 88 GLU A O 1
ATOM 658 N N . GLU A 1 89 ? 18.953 14.508 12.461 1 98.06 89 GLU A N 1
ATOM 659 C CA . GLU A 1 89 ? 19.438 14.859 11.125 1 98.06 89 GLU A CA 1
ATOM 660 C C . GLU A 1 89 ? 18.672 14.094 10.047 1 98.06 89 GLU A C 1
ATOM 662 O O . GLU A 1 89 ? 18.234 14.68 9.062 1 98.06 89 GLU A O 1
ATOM 667 N N . LEU A 1 90 ? 18.5 12.805 10.242 1 97.62 90 LEU A N 1
ATOM 668 C CA . LEU A 1 90 ? 17.812 11.977 9.258 1 97.62 90 LEU A CA 1
ATOM 669 C C . LEU A 1 90 ? 16.312 12.297 9.219 1 97.62 90 LEU A C 1
ATOM 671 O O . LEU A 1 90 ? 15.695 12.219 8.156 1 97.62 90 LEU A O 1
ATOM 675 N N . ARG A 1 91 ? 15.734 12.617 10.367 1 98.5 91 ARG A N 1
ATOM 676 C CA . ARG A 1 91 ? 14.344 13.055 10.406 1 98.5 91 ARG A CA 1
ATOM 677 C C . ARG A 1 91 ? 14.125 14.289 9.539 1 98.5 91 ARG A C 1
ATOM 679 O O . ARG A 1 91 ? 13.195 14.328 8.727 1 98.5 91 ARG A O 1
ATOM 686 N N . THR A 1 92 ? 14.992 15.227 9.703 1 98.44 92 THR A N 1
ATOM 687 C CA . THR A 1 92 ? 14.906 16.469 8.938 1 98.44 92 THR A CA 1
ATOM 688 C C . THR A 1 92 ? 15.172 16.219 7.457 1 98.44 92 THR A C 1
ATOM 690 O O . THR A 1 92 ? 14.477 16.766 6.598 1 98.44 92 THR A O 1
ATOM 693 N N . SER A 1 93 ? 16.125 15.398 7.176 1 98.38 93 SER A N 1
ATOM 694 C CA . SER A 1 93 ? 16.453 15.062 5.793 1 98.38 93 SER A CA 1
ATOM 695 C C . SER A 1 93 ? 15.281 14.406 5.086 1 98.38 93 SER A C 1
ATOM 697 O O . SER A 1 93 ? 14.977 14.734 3.941 1 98.38 93 SER A O 1
ATOM 699 N N . ALA A 1 94 ? 14.648 13.461 5.789 1 98.62 94 ALA A N 1
ATOM 700 C CA . ALA A 1 94 ? 13.492 12.781 5.215 1 98.62 94 ALA A CA 1
ATOM 701 C C . ALA A 1 94 ? 12.406 13.781 4.832 1 98.62 94 ALA A C 1
ATOM 703 O O . ALA A 1 94 ? 11.805 13.672 3.758 1 98.62 94 ALA A O 1
ATOM 704 N N . GLU A 1 95 ? 12.141 14.719 5.645 1 98.75 95 GLU A N 1
ATOM 705 C CA . GLU A 1 95 ? 11.141 15.742 5.371 1 98.75 95 GLU A CA 1
ATOM 706 C C . GLU A 1 95 ? 11.539 16.594 4.172 1 98.75 95 GLU A C 1
ATOM 708 O O . GLU A 1 95 ? 10.711 16.891 3.305 1 98.75 95 GLU A O 1
ATOM 713 N N . ASP A 1 96 ? 12.789 17.016 4.156 1 98.62 96 ASP A N 1
ATOM 714 C CA . ASP A 1 96 ? 13.281 17.859 3.074 1 98.62 96 ASP A CA 1
ATOM 715 C C . ASP A 1 96 ? 13.188 17.141 1.728 1 98.62 96 ASP A C 1
ATOM 717 O O . ASP A 1 96 ? 12.711 17.719 0.747 1 98.62 96 ASP A O 1
ATOM 721 N N . ILE A 1 97 ? 13.633 15.898 1.708 1 98.31 97 ILE A N 1
ATOM 722 C CA . ILE A 1 97 ? 13.602 15.102 0.487 1 98.31 97 ILE A CA 1
ATOM 723 C C . ILE A 1 97 ? 12.156 14.961 0.008 1 98.31 97 ILE A C 1
ATOM 725 O O . ILE A 1 97 ? 11.867 15.164 -1.174 1 98.31 97 ILE A O 1
ATOM 729 N N . THR A 1 98 ? 11.234 14.656 0.963 1 98.69 98 THR A N 1
ATOM 730 C CA . THR A 1 98 ? 9.828 14.445 0.629 1 98.69 98 THR A CA 1
ATOM 731 C C . THR A 1 98 ? 9.188 15.734 0.126 1 98.69 98 THR A C 1
ATOM 733 O O . THR A 1 98 ? 8.43 15.719 -0.842 1 98.69 98 THR A O 1
ATOM 736 N N . SER A 1 99 ? 9.523 16.844 0.703 1 98.62 99 SER A N 1
ATOM 737 C CA . SER A 1 99 ? 8.922 18.125 0.359 1 98.62 99 SER A CA 1
ATOM 738 C C . SER A 1 99 ? 9.32 18.562 -1.05 1 98.62 99 SER A C 1
ATOM 740 O O . SER A 1 99 ? 8.656 19.406 -1.651 1 98.62 99 SER A O 1
ATOM 742 N N . GLN A 1 100 ? 10.352 17.969 -1.584 1 98.19 100 GLN A N 1
ATOM 743 C CA . GLN A 1 100 ? 10.859 18.359 -2.896 1 98.19 100 GLN A CA 1
ATOM 744 C C . GLN A 1 100 ? 10.234 17.516 -4 1 98.19 100 GLN A C 1
ATOM 746 O O . GLN A 1 100 ? 10.453 17.766 -5.188 1 98.19 100 GLN A O 1
ATOM 751 N N . VAL A 1 101 ? 9.5 16.516 -3.602 1 98.12 101 VAL A N 1
ATOM 752 C CA . VAL A 1 101 ? 8.82 15.703 -4.602 1 98.12 101 VAL A CA 1
ATOM 753 C C . VAL A 1 101 ? 7.703 16.516 -5.262 1 98.12 101 VAL A C 1
ATOM 755 O O . VAL A 1 101 ? 6.938 17.203 -4.574 1 98.12 101 VAL A O 1
ATOM 758 N N . ARG A 1 102 ? 7.59 16.406 -6.527 1 97.19 102 ARG A N 1
ATOM 759 C CA . ARG A 1 102 ? 6.582 17.141 -7.277 1 97.19 102 ARG A CA 1
ATOM 760 C C . ARG A 1 102 ? 5.18 16.828 -6.773 1 97.19 102 ARG A C 1
ATOM 762 O O . ARG A 1 102 ? 4.852 15.672 -6.516 1 97.19 102 ARG A O 1
ATOM 769 N N . ASN A 1 103 ? 4.305 17.828 -6.602 1 97.31 103 ASN A N 1
ATOM 770 C CA . ASN A 1 103 ? 2.885 17.766 -6.27 1 97.31 103 ASN A CA 1
ATOM 771 C C . ASN A 1 103 ? 2.67 17.5 -4.781 1 97.31 103 ASN A C 1
ATOM 773 O O . ASN A 1 103 ? 1.537 17.297 -4.344 1 97.31 103 ASN A O 1
ATOM 777 N N . VAL A 1 104 ? 3.785 17.453 -4.023 1 98.62 104 VAL A N 1
ATOM 778 C CA . VAL A 1 104 ? 3.611 17.438 -2.572 1 98.62 104 VAL A CA 1
ATOM 779 C C . VAL A 1 104 ? 3.148 18.828 -2.105 1 98.62 104 VAL A C 1
ATOM 781 O O . VAL A 1 104 ? 3.768 19.844 -2.434 1 98.62 104 VAL A O 1
ATOM 784 N N . ARG A 1 105 ? 2.088 18.859 -1.34 1 98.19 105 ARG A N 1
ATOM 785 C CA . ARG A 1 105 ? 1.521 20.125 -0.874 1 98.19 105 ARG A CA 1
ATOM 786 C C . ARG A 1 105 ? 1.912 20.391 0.574 1 98.19 105 ARG A C 1
ATOM 788 O O . ARG A 1 105 ? 2.045 21.547 0.978 1 98.19 105 ARG A O 1
ATOM 795 N N . ARG A 1 106 ? 1.972 19.406 1.34 1 98.12 106 ARG A N 1
ATOM 796 C CA . ARG A 1 106 ? 2.303 19.5 2.758 1 98.12 106 ARG A CA 1
ATOM 797 C C . ARG A 1 106 ? 2.885 18.172 3.266 1 98.12 106 ARG A C 1
ATOM 799 O O . ARG A 1 106 ? 2.471 17.094 2.828 1 98.12 106 ARG A O 1
ATOM 806 N N . VAL A 1 107 ? 3.891 18.266 4.172 1 98.81 107 VAL A N 1
ATOM 807 C CA . VAL A 1 107 ? 4.457 17.078 4.797 1 98.81 107 VAL A CA 1
ATOM 808 C C . VAL A 1 107 ? 4.191 17.109 6.301 1 98.81 107 VAL A C 1
ATOM 810 O O . VAL A 1 107 ? 4.508 18.094 6.973 1 98.81 107 VAL A O 1
ATOM 813 N N . HIS A 1 108 ? 3.52 16.156 6.816 1 98.69 108 HIS A N 1
ATOM 814 C CA . HIS A 1 108 ? 3.434 15.883 8.25 1 98.69 108 HIS A CA 1
ATOM 815 C C . HIS A 1 108 ? 4.508 14.891 8.68 1 98.69 108 HIS A C 1
ATOM 817 O O . HIS A 1 108 ? 4.371 13.688 8.461 1 98.69 108 HIS A O 1
ATOM 823 N N . ASN A 1 109 ? 5.555 15.398 9.32 1 98.75 109 ASN A N 1
ATOM 824 C CA . ASN A 1 109 ? 6.672 14.562 9.75 1 98.75 109 ASN A CA 1
ATOM 825 C C . ASN A 1 109 ? 6.453 14.016 11.156 1 98.75 109 ASN A C 1
ATOM 827 O O . ASN A 1 109 ? 6.762 14.688 12.141 1 98.75 109 ASN A O 1
ATOM 831 N N . GLU A 1 110 ? 6.094 12.797 11.219 1 98.56 110 GLU A N 1
ATOM 832 C CA . GLU A 1 110 ? 5.805 12.156 12.5 1 98.56 110 GLU A CA 1
ATOM 833 C C . GLU A 1 110 ? 6.805 11.039 12.797 1 98.56 110 GLU A C 1
ATOM 835 O O . GLU A 1 110 ? 6.504 10.109 13.547 1 98.56 110 GLU A O 1
ATOM 840 N N . LEU A 1 111 ? 7.938 11.141 12.117 1 98.19 111 LEU A N 1
ATOM 841 C CA . LEU A 1 111 ? 9.039 10.234 12.438 1 98.19 111 LEU A CA 1
ATOM 842 C C . LEU A 1 111 ? 9.508 10.43 13.875 1 98.19 111 LEU A C 1
ATOM 844 O O . LEU A 1 111 ? 9.602 11.562 14.352 1 98.19 111 LEU A O 1
ATOM 848 N N . THR A 1 112 ? 9.758 9.391 14.531 1 97.06 112 THR A N 1
ATOM 849 C CA . THR A 1 112 ? 10.32 9.469 15.875 1 97.06 112 THR A CA 1
ATOM 850 C C . THR A 1 112 ? 11.781 9.047 15.875 1 97.06 112 THR A C 1
ATOM 852 O O . THR A 1 112 ? 12.203 8.227 15.062 1 97.06 112 THR A O 1
ATOM 855 N N . ILE A 1 113 ? 12.516 9.633 16.781 1 97.19 113 ILE A N 1
ATOM 856 C CA . ILE A 1 113 ? 13.938 9.297 16.891 1 97.19 113 ILE A CA 1
ATOM 857 C C . ILE A 1 113 ? 14.117 8.133 17.859 1 97.19 113 ILE A C 1
ATOM 859 O O . ILE A 1 113 ? 14.062 8.312 19.078 1 97.19 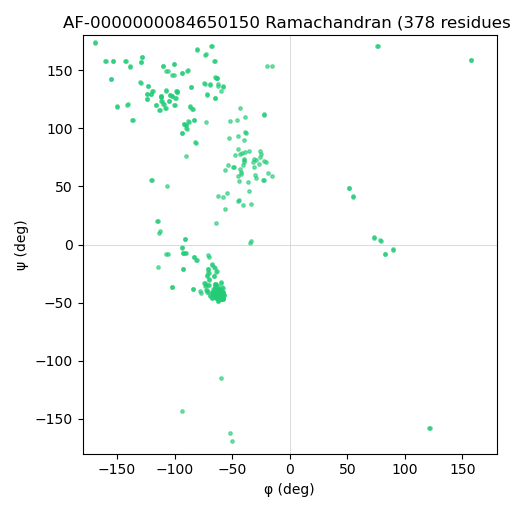113 ILE A O 1
ATOM 863 N N . SER A 1 114 ? 14.273 7.004 17.359 1 94.19 114 SER A N 1
ATOM 864 C CA . SER A 1 114 ? 14.43 5.781 18.125 1 94.19 114 SER A CA 1
ATOM 865 C C . SER A 1 114 ? 14.867 4.617 17.25 1 94.19 114 SER A C 1
ATOM 867 O O . SER A 1 114 ? 15.016 4.77 16.031 1 94.19 114 SER A O 1
ATOM 869 N N . GLY A 1 115 ? 15.172 3.447 17.875 1 89.81 115 GLY A N 1
ATOM 870 C CA . GLY A 1 115 ? 15.305 2.223 17.109 1 89.81 115 GLY A CA 1
ATOM 871 C C . GLY A 1 115 ? 13.992 1.729 16.531 1 89.81 115 GLY A C 1
ATOM 872 O O . GLY A 1 115 ? 12.93 2.252 16.859 1 89.81 115 GLY A O 1
ATOM 873 N N . ASN A 1 116 ? 14.102 0.72 15.664 1 86.81 116 ASN A N 1
ATOM 874 C CA . ASN A 1 116 ? 12.906 0.168 15.047 1 86.81 116 ASN A CA 1
ATOM 875 C C . ASN A 1 116 ? 11.969 -0.456 16.078 1 86.81 116 ASN A C 1
ATOM 877 O O . ASN A 1 116 ? 12.43 -1.087 17.031 1 86.81 116 ASN A O 1
ATOM 881 N N . LEU A 1 117 ? 10.68 -0.306 15.852 1 89.38 117 LEU A N 1
ATOM 882 C CA . LEU A 1 117 ? 9.695 -0.917 16.734 1 89.38 117 LEU A CA 1
ATOM 883 C C . LEU A 1 117 ? 9.781 -2.438 16.672 1 89.38 117 LEU A C 1
ATOM 885 O O . LEU A 1 117 ? 10.039 -3.01 15.617 1 89.38 117 LEU A O 1
ATOM 889 N N . PRO A 1 118 ? 9.531 -3.016 17.891 1 89.31 118 PRO A N 1
ATOM 890 C CA . PRO A 1 118 ? 9.445 -4.477 17.859 1 89.31 118 PRO A CA 1
ATOM 891 C C . PRO A 1 118 ? 8.242 -4.977 17.047 1 89.31 118 PRO A C 1
ATOM 893 O O . PRO A 1 118 ? 7.246 -4.258 16.922 1 89.31 118 PRO A O 1
ATOM 896 N N . GLY A 1 119 ? 8.344 -6.227 16.594 1 88.56 119 GLY A N 1
ATOM 897 C CA . GLY A 1 119 ? 7.281 -6.82 15.805 1 88.56 119 GLY A CA 1
ATOM 898 C C . GLY A 1 119 ? 5.953 -6.887 16.531 1 88.56 119 GLY A C 1
ATOM 899 O O . GLY A 1 119 ? 4.891 -6.762 15.914 1 88.56 119 GLY A O 1
ATOM 900 N N . SER A 1 120 ? 6.008 -7.062 17.859 1 92.06 120 SER A N 1
ATOM 901 C CA . SER A 1 120 ? 4.797 -7.129 18.656 1 92.06 120 SER A CA 1
ATOM 902 C C . SER A 1 120 ? 4.02 -5.816 18.609 1 92.06 120 SER A C 1
ATOM 904 O O . SER A 1 120 ? 2.789 -5.82 18.547 1 92.06 120 SER A O 1
ATOM 906 N N . ARG A 1 121 ? 4.688 -4.711 18.578 1 93.56 121 ARG A N 1
ATOM 907 C CA . ARG A 1 121 ? 4.035 -3.412 18.484 1 93.56 121 ARG A CA 1
ATOM 908 C C . ARG A 1 121 ? 3.443 -3.201 17.094 1 93.56 121 ARG A C 1
ATOM 910 O O . ARG A 1 121 ? 2.338 -2.674 16.953 1 93.56 121 ARG A O 1
ATOM 917 N N . VAL A 1 122 ? 4.191 -3.613 16.094 1 92.62 122 VAL A N 1
ATOM 918 C CA . VAL A 1 122 ? 3.711 -3.51 14.719 1 92.62 122 VAL A CA 1
ATOM 919 C C . VAL A 1 122 ? 2.416 -4.305 14.562 1 92.62 122 VAL A C 1
ATOM 921 O O . VAL A 1 122 ? 1.472 -3.846 13.922 1 92.62 122 VAL A O 1
ATOM 924 N N . MET A 1 123 ? 2.309 -5.434 15.148 1 93.31 123 MET A N 1
ATOM 925 C CA . MET A 1 123 ? 1.108 -6.262 15.109 1 93.31 123 MET A CA 1
ATOM 926 C C . MET A 1 123 ? -0.043 -5.586 15.852 1 93.31 123 MET A C 1
ATOM 928 O O . MET A 1 123 ? -1.182 -5.605 15.375 1 93.31 123 MET A O 1
ATOM 932 N N . GLN A 1 124 ? 0.277 -5.047 17.031 1 96 124 GLN A N 1
ATOM 933 C CA . GLN A 1 124 ? -0.744 -4.328 17.781 1 96 124 GLN A CA 1
ATOM 934 C C . GLN A 1 124 ? -1.281 -3.141 17 1 96 124 GLN A C 1
ATOM 936 O O . GLN A 1 124 ? -2.48 -2.855 17.031 1 96 124 GLN A O 1
ATOM 941 N N . ASP A 1 125 ? -0.388 -2.482 16.328 1 97.25 125 ASP A N 1
ATOM 942 C CA . ASP A 1 125 ? -0.811 -1.347 15.508 1 97.25 125 ASP A CA 1
ATOM 943 C C . ASP A 1 125 ? -1.688 -1.802 14.344 1 97.25 125 ASP A C 1
ATOM 945 O O . ASP A 1 125 ? -2.648 -1.121 13.984 1 97.25 125 ASP A O 1
ATOM 949 N N . ALA A 1 126 ? -1.282 -2.932 13.711 1 95.81 126 ALA A N 1
ATOM 950 C CA . ALA A 1 126 ? -2.107 -3.479 12.633 1 95.81 126 ALA A CA 1
ATOM 951 C C . ALA A 1 126 ? -3.506 -3.82 13.141 1 95.81 126 ALA A C 1
ATOM 953 O O . ALA A 1 126 ? -4.5 -3.561 12.453 1 95.81 126 ALA A O 1
ATOM 954 N N . TRP A 1 127 ? -3.607 -4.387 14.312 1 96.12 127 TRP A N 1
ATOM 955 C CA . TRP A 1 127 ? -4.891 -4.688 14.938 1 96.12 127 TRP A CA 1
ATOM 956 C C . TRP A 1 127 ? -5.684 -3.41 15.195 1 96.12 127 TRP A C 1
ATOM 958 O O . TRP A 1 127 ? -6.887 -3.354 14.938 1 96.12 127 TRP A O 1
ATOM 968 N N . LEU A 1 128 ? -5 -2.426 15.688 1 97.38 128 LEU A N 1
ATOM 969 C CA . LEU A 1 128 ? -5.645 -1.146 15.961 1 97.38 128 LEU A CA 1
ATOM 970 C C . LEU A 1 128 ? -6.176 -0.521 14.672 1 97.38 128 LEU A C 1
ATOM 972 O O . LEU A 1 128 ? -7.297 -0.004 14.648 1 97.38 128 LEU A O 1
ATOM 976 N N . THR A 1 129 ? -5.391 -0.577 13.617 1 97.5 129 THR A N 1
ATOM 977 C CA . THR A 1 129 ? -5.848 -0.068 12.328 1 97.5 129 THR A CA 1
ATOM 978 C C . THR A 1 129 ? -7.117 -0.789 11.883 1 97.5 129 THR A C 1
ATOM 980 O O . THR A 1 129 ? -8.07 -0.153 11.438 1 97.5 129 THR A O 1
ATOM 983 N N . THR A 1 130 ? -7.109 -2.102 12 1 95.44 130 THR A N 1
ATOM 984 C CA . THR A 1 130 ? -8.266 -2.904 11.625 1 95.44 130 THR A CA 1
ATOM 985 C C . THR A 1 130 ? -9.492 -2.488 12.438 1 95.44 130 THR A C 1
ATOM 987 O O . THR A 1 130 ? -10.578 -2.309 11.875 1 95.44 130 THR A O 1
ATOM 990 N N . LYS A 1 131 ? -9.344 -2.301 13.68 1 96.5 131 LYS A N 1
ATOM 991 C CA . LYS A 1 131 ? -10.438 -1.9 14.562 1 96.5 131 LYS A CA 1
ATOM 992 C C . LYS A 1 131 ? -10.992 -0.536 14.164 1 96.5 131 LYS A C 1
ATOM 994 O O . LYS A 1 131 ? -12.203 -0.36 14.062 1 96.5 131 LYS A O 1
ATOM 999 N N . VAL A 1 132 ? -10.117 0.402 13.922 1 97.88 132 VAL A N 1
ATOM 1000 C CA . VAL A 1 132 ? -10.523 1.755 13.562 1 97.88 132 VAL A CA 1
ATOM 1001 C C . VAL A 1 132 ? -11.25 1.735 12.219 1 97.88 132 VAL A C 1
ATOM 1003 O O . VAL A 1 132 ? -12.305 2.352 12.062 1 97.88 132 VAL A O 1
ATOM 1006 N N . ASN A 1 133 ? -10.719 1.014 11.273 1 95.38 133 ASN A N 1
ATOM 1007 C CA . ASN A 1 133 ? -11.383 0.884 9.984 1 95.38 133 ASN A CA 1
ATOM 1008 C C . ASN A 1 133 ? -12.773 0.274 10.133 1 95.38 133 ASN A C 1
ATOM 1010 O O . ASN A 1 133 ? -13.719 0.689 9.445 1 95.38 133 ASN A O 1
ATOM 1014 N N . THR A 1 134 ? -12.906 -0.701 11.016 1 94.25 134 THR A N 1
ATOM 1015 C CA . THR A 1 134 ? -14.18 -1.387 11.227 1 94.25 134 THR A CA 1
ATOM 1016 C C . THR A 1 134 ? -15.219 -0.432 11.789 1 94.25 134 THR A C 1
ATOM 1018 O O . THR A 1 134 ? -16.359 -0.378 11.305 1 94.25 134 THR A O 1
ATOM 1021 N N . VAL A 1 135 ? -14.82 0.35 12.75 1 96.19 135 VAL A N 1
ATOM 1022 C CA . VAL A 1 135 ? -15.805 1.232 13.367 1 96.19 135 VAL A CA 1
ATOM 1023 C C . VAL A 1 135 ? -16.156 2.369 12.414 1 96.19 135 VAL A C 1
ATOM 1025 O O . VAL A 1 135 ? -17.297 2.832 12.375 1 96.19 135 VAL A O 1
ATOM 1028 N N . LEU A 1 136 ? -15.227 2.859 11.633 1 95.56 136 LEU A N 1
ATOM 1029 C CA . LEU A 1 136 ? -15.516 3.877 10.625 1 95.56 136 LEU A CA 1
ATOM 1030 C C . LEU A 1 136 ? -16.484 3.34 9.57 1 95.56 136 LEU A C 1
ATOM 1032 O O . LEU A 1 136 ? -17.406 4.043 9.148 1 95.56 136 LEU A O 1
ATOM 1036 N N . ALA A 1 137 ? -16.266 2.074 9.18 1 91.19 137 ALA A N 1
ATOM 1037 C CA . ALA A 1 137 ? -17.078 1.469 8.117 1 91.19 137 ALA A CA 1
ATOM 1038 C C . ALA A 1 137 ? -18.5 1.188 8.594 1 91.19 137 ALA A C 1
ATOM 1040 O O . ALA A 1 137 ? -19.422 1.132 7.793 1 91.19 137 ALA A O 1
ATOM 1041 N N . THR A 1 138 ? -18.641 0.997 9.828 1 91.69 138 THR A N 1
ATOM 1042 C CA . THR A 1 138 ? -19.953 0.617 10.367 1 91.69 138 THR A CA 1
ATOM 1043 C C . THR A 1 138 ? -20.75 1.853 10.75 1 91.69 138 THR A C 1
ATOM 1045 O O . THR A 1 138 ? -21.953 1.759 11.008 1 91.69 138 THR A O 1
ATOM 1048 N N . SER A 1 139 ? -20.016 2.938 10.648 1 89.62 139 SER A N 1
ATOM 1049 C CA . SER A 1 139 ? -20.719 4.168 11 1 89.62 139 SER A CA 1
ATOM 1050 C C . SER A 1 139 ? -21.484 4.73 9.805 1 89.62 139 SER A C 1
ATOM 1052 O O . SER A 1 139 ? -20.984 4.688 8.672 1 89.62 139 SER A O 1
ATOM 1054 N N . ASN A 1 140 ? -22.703 5.164 9.961 1 84.06 140 ASN A N 1
ATOM 1055 C CA . ASN A 1 140 ? -23.516 5.754 8.906 1 84.06 140 ASN A CA 1
ATOM 1056 C C . ASN A 1 140 ? -23.344 7.27 8.844 1 84.06 140 ASN A C 1
ATOM 1058 O O . ASN A 1 140 ? -23.922 7.93 7.984 1 84.06 140 ASN A O 1
ATOM 1062 N N . GLU A 1 141 ? -22.5 7.73 9.617 1 83.94 141 GLU A N 1
ATOM 1063 C CA . GLU A 1 141 ? -22.375 9.18 9.75 1 83.94 141 GLU A CA 1
ATOM 1064 C C . GLU A 1 141 ? -21.328 9.734 8.797 1 83.94 141 GLU A C 1
ATOM 1066 O O . GLU A 1 141 ? -21.297 10.938 8.523 1 83.94 141 GLU A O 1
ATOM 1071 N N . ILE A 1 142 ? -20.453 8.852 8.375 1 84.06 142 ILE A N 1
ATOM 1072 C CA . ILE A 1 142 ? -19.391 9.312 7.484 1 84.06 142 ILE A CA 1
ATOM 1073 C C . ILE A 1 142 ? -19.172 8.281 6.379 1 84.06 142 ILE A C 1
ATOM 1075 O O . ILE A 1 142 ? -19.5 7.105 6.539 1 84.06 142 ILE A O 1
ATOM 1079 N N . ASN A 1 143 ? -18.703 8.789 5.305 1 85.75 143 ASN A N 1
ATOM 1080 C CA . ASN A 1 143 ? -18.219 7.879 4.27 1 85.75 143 ASN A CA 1
ATOM 1081 C C . ASN A 1 143 ? -16.797 7.43 4.539 1 85.75 143 ASN A C 1
ATOM 1083 O O . ASN A 1 143 ? -15.852 8.211 4.367 1 85.75 143 ASN A O 1
ATOM 1087 N N . SER A 1 144 ? -16.625 6.227 4.93 1 87.25 144 SER A N 1
ATOM 1088 C CA . SER A 1 144 ? -15.328 5.688 5.355 1 87.25 144 SER A CA 1
ATOM 1089 C C . SER A 1 144 ? -14.336 5.656 4.203 1 87.25 144 SER A C 1
ATOM 1091 O O . SER A 1 144 ? -13.125 5.617 4.422 1 87.25 144 SER A O 1
ATOM 1093 N N . SER A 1 145 ? -14.797 5.699 2.947 1 84 145 SER A N 1
ATOM 1094 C CA . SER A 1 145 ? -13.914 5.648 1.786 1 84 145 SER A CA 1
ATOM 1095 C C . SER A 1 145 ? -13.109 6.938 1.642 1 84 145 SER A C 1
ATOM 1097 O O . SER A 1 145 ? -12.125 6.984 0.906 1 84 145 SER A O 1
ATOM 1099 N N . HIS A 1 146 ? -13.461 7.918 2.396 1 88.62 146 HIS A N 1
ATOM 1100 C CA . HIS A 1 146 ? -12.805 9.219 2.328 1 88.62 146 HIS A CA 1
ATOM 1101 C C . HIS A 1 146 ? -11.672 9.32 3.344 1 88.62 146 HIS A C 1
ATOM 1103 O O . HIS A 1 146 ? -10.953 10.32 3.379 1 88.62 146 HIS A O 1
ATOM 1109 N N . ILE A 1 147 ? -11.555 8.242 4.094 1 94.5 147 ILE A N 1
ATOM 1110 C CA . ILE A 1 147 ? -10.602 8.328 5.203 1 94.5 147 ILE A CA 1
ATOM 1111 C C . ILE A 1 147 ? -9.578 7.207 5.086 1 94.5 147 ILE A C 1
ATOM 1113 O O . ILE A 1 147 ? -9.938 6.043 4.887 1 94.5 147 ILE A O 1
ATOM 1117 N N . LYS A 1 148 ? -8.352 7.5 5.078 1 96.44 148 LYS A N 1
ATOM 1118 C CA . LYS A 1 148 ? -7.246 6.551 5.207 1 96.44 148 LYS A CA 1
ATOM 1119 C C . LYS A 1 148 ? -6.703 6.531 6.637 1 96.44 148 LYS A C 1
ATOM 1121 O O . LYS A 1 148 ? -6.371 7.582 7.191 1 96.44 148 LYS A O 1
ATOM 1126 N N . VAL A 1 149 ? -6.645 5.359 7.23 1 98.19 149 VAL A N 1
ATOM 1127 C CA . VAL A 1 149 ? -6.156 5.191 8.594 1 98.19 149 VAL A CA 1
ATOM 1128 C C . VAL A 1 149 ? -4.73 4.645 8.578 1 98.19 149 VAL A C 1
ATOM 1130 O O . VAL A 1 149 ? -4.449 3.654 7.895 1 98.19 149 VAL A O 1
ATOM 1133 N N . VAL A 1 150 ? -3.809 5.262 9.25 1 98.38 150 VAL A N 1
ATOM 1134 C CA . VAL A 1 150 ? -2.441 4.801 9.461 1 98.38 150 VAL A CA 1
ATOM 1135 C C . VAL A 1 150 ? -2.141 4.734 10.953 1 98.38 150 VAL A C 1
ATOM 1137 O O . VAL A 1 150 ? -2.469 5.66 11.703 1 98.38 150 VAL A O 1
ATOM 1140 N N . THR A 1 151 ? -1.615 3.596 11.406 1 98.06 151 THR A N 1
ATOM 1141 C CA . THR A 1 151 ? -1.271 3.467 12.82 1 98.06 151 THR A CA 1
ATOM 1142 C C . THR A 1 151 ? 0.217 3.18 12.992 1 98.06 151 THR A C 1
ATOM 1144 O O . THR A 1 151 ? 0.775 2.332 12.289 1 98.06 151 THR A O 1
ATOM 1147 N N . GLU A 1 152 ? 0.83 3.912 13.805 1 97.19 152 GLU A N 1
ATOM 1148 C CA . GLU A 1 152 ? 2.232 3.738 14.172 1 97.19 152 GLU A CA 1
ATOM 1149 C C . GLU A 1 152 ? 2.451 4 15.664 1 97.19 152 GLU A C 1
ATOM 1151 O O . GLU A 1 152 ? 2.164 5.094 16.156 1 97.19 152 GLU A O 1
ATOM 1156 N N . ASN A 1 153 ? 2.949 3.018 16.391 1 96.81 153 ASN A N 1
ATOM 1157 C CA . ASN A 1 153 ? 3.27 3.102 17.812 1 96.81 153 ASN A CA 1
ATOM 1158 C C . ASN A 1 153 ? 2.092 3.639 18.625 1 96.81 153 ASN A C 1
ATOM 1160 O O . ASN A 1 153 ? 2.234 4.621 19.359 1 96.81 153 ASN A O 1
ATOM 1164 N N . ALA A 1 154 ? 0.944 3.143 18.453 1 97.38 154 ALA A N 1
ATOM 1165 C CA . ALA A 1 154 ? -0.295 3.363 19.188 1 97.38 154 ALA A CA 1
ATOM 1166 C C . ALA A 1 154 ? -0.88 4.738 18.875 1 97.38 154 ALA A C 1
ATOM 1168 O O . ALA A 1 154 ? -1.842 5.168 19.516 1 97.38 154 ALA A O 1
ATOM 1169 N N . THR A 1 155 ? -0.275 5.391 17.969 1 98.31 155 THR A N 1
ATOM 1170 C CA . THR A 1 155 ? -0.857 6.633 17.469 1 98.31 155 THR A CA 1
ATOM 1171 C C . THR A 1 155 ? -1.612 6.395 16.172 1 98.31 155 THR A C 1
ATOM 1173 O O . THR A 1 155 ? -1.085 5.773 15.25 1 98.31 155 THR A O 1
ATOM 1176 N N . VAL A 1 156 ? -2.84 6.91 16.078 1 98.75 156 VAL A N 1
ATOM 1177 C CA . VAL A 1 156 ? -3.67 6.758 14.883 1 98.75 156 VAL A CA 1
ATOM 1178 C C . VAL A 1 156 ? -3.697 8.07 14.102 1 98.75 156 VAL A C 1
ATOM 1180 O O . VAL A 1 156 ? -4.016 9.125 14.656 1 98.75 156 VAL A O 1
ATOM 1183 N N . TYR A 1 157 ? -3.301 7.984 12.844 1 98.88 157 TYR A N 1
ATOM 1184 C CA . TYR A 1 157 ? -3.355 9.117 11.93 1 98.88 157 TYR A CA 1
ATOM 1185 C C . TYR A 1 157 ? -4.523 8.984 10.961 1 98.88 157 TYR A C 1
ATOM 1187 O O . TYR A 1 157 ? -4.703 7.934 10.336 1 98.88 157 TYR A O 1
ATOM 1195 N N . LEU A 1 158 ? -5.332 10.016 10.867 1 98.69 158 LEU A N 1
ATOM 1196 C CA . LEU A 1 158 ? -6.445 10.055 9.922 1 98.69 158 LEU A CA 1
ATOM 1197 C C . LEU A 1 158 ? -6.16 11.016 8.781 1 98.69 158 LEU A C 1
ATOM 1199 O O . LEU A 1 158 ? -5.938 12.211 9.016 1 98.69 158 LEU A O 1
ATOM 1203 N N . MET A 1 159 ? -6.121 10.398 7.621 1 98.25 159 MET A N 1
ATOM 1204 C CA . MET A 1 159 ? -5.941 11.203 6.418 1 98.25 159 MET A CA 1
ATOM 1205 C C . MET A 1 159 ? -7.219 11.234 5.586 1 98.25 159 MET A C 1
ATOM 1207 O O . MET A 1 159 ? -8.055 10.336 5.691 1 98.25 159 MET A O 1
ATOM 1211 N N . GLY A 1 160 ? -7.426 12.328 4.777 1 96.62 160 GLY A N 1
ATOM 1212 C CA . GLY A 1 160 ? -8.586 12.422 3.908 1 96.62 160 GLY A CA 1
ATOM 1213 C C . GLY A 1 160 ? -8.938 13.844 3.518 1 96.62 160 GLY A C 1
ATOM 1214 O O . GLY A 1 160 ? -8.406 14.797 4.094 1 96.62 160 GLY A O 1
ATOM 1215 N N . MET A 1 161 ? -9.625 13.898 2.471 1 95.31 161 MET A N 1
ATOM 1216 C CA . MET A 1 161 ? -10.289 15.148 2.098 1 95.31 161 MET A CA 1
ATOM 1217 C C . MET A 1 161 ? -11.664 15.25 2.742 1 95.31 161 MET A C 1
ATOM 1219 O O . MET A 1 161 ? -12.602 14.57 2.322 1 95.31 161 MET A O 1
ATOM 1223 N N . VAL A 1 162 ? -11.773 16.125 3.799 1 94.69 162 VAL A N 1
ATOM 1224 C CA . VAL A 1 162 ? -13 16.156 4.582 1 94.69 162 VAL A CA 1
ATOM 1225 C C . VAL A 1 162 ? -13.328 17.594 4.977 1 94.69 162 VAL A C 1
ATOM 1227 O O . VAL A 1 162 ? -12.453 18.469 4.965 1 94.69 162 VAL A O 1
ATOM 1230 N N . SER A 1 163 ? -14.617 17.812 5.273 1 93.69 163 SER A N 1
ATOM 1231 C CA . SER A 1 163 ? -14.977 19.047 5.957 1 93.69 163 SER A CA 1
ATOM 1232 C C . SER A 1 163 ? -14.547 19.016 7.422 1 93.69 163 SER A C 1
ATOM 1234 O O . SER A 1 163 ? -14.234 17.953 7.957 1 93.69 163 SER A O 1
ATOM 1236 N N . HIS A 1 164 ? -14.5 20.25 8.102 1 95.31 164 HIS A N 1
ATOM 1237 C CA . HIS A 1 164 ? -14.156 20.281 9.523 1 95.31 164 HIS A CA 1
ATOM 1238 C C . HIS A 1 164 ? -15.125 19.438 10.344 1 95.31 164 HIS A C 1
ATOM 1240 O O . HIS A 1 164 ? -14.703 18.703 11.234 1 95.31 164 HIS A O 1
ATOM 1246 N N . ALA A 1 165 ? -16.391 19.469 9.961 1 94.69 165 ALA A N 1
ATOM 1247 C CA . ALA A 1 165 ? -17.406 18.703 10.672 1 94.69 165 ALA A CA 1
ATOM 1248 C C . ALA A 1 165 ? -17.188 17.203 10.492 1 94.69 165 ALA A C 1
ATOM 1250 O O . ALA A 1 165 ? -17.25 16.438 11.461 1 94.69 165 ALA A O 1
ATOM 1251 N N . GLU A 1 166 ? -16.953 16.797 9.312 1 93.44 166 GLU A N 1
ATOM 1252 C CA . GLU A 1 166 ? -16.672 15.391 9.023 1 93.44 166 GLU A CA 1
ATOM 1253 C C . GLU A 1 166 ? -15.422 14.906 9.75 1 93.44 166 GLU A C 1
ATOM 1255 O O . GLU A 1 166 ? -15.383 13.781 10.25 1 93.44 166 GLU A O 1
ATOM 1260 N N . GLY A 1 167 ? -14.375 15.805 9.758 1 96.06 167 GLY A N 1
ATOM 1261 C CA . GLY A 1 167 ? -13.156 15.469 10.477 1 96.06 167 GLY A CA 1
ATOM 1262 C C . GLY A 1 167 ? -13.391 15.227 11.961 1 96.06 167 GLY A C 1
ATOM 1263 O O . GLY A 1 167 ? -12.859 14.266 12.523 1 96.06 167 GLY A O 1
ATOM 1264 N N . GLU A 1 168 ? -14.188 16.016 12.555 1 96.69 168 GLU A N 1
ATOM 1265 C CA . GLU A 1 168 ? -14.5 15.859 13.969 1 96.69 168 GLU A CA 1
ATOM 1266 C C . GLU A 1 168 ? -15.281 14.57 14.219 1 96.69 168 GLU A C 1
ATOM 1268 O O . GLU A 1 168 ? -15.039 13.867 15.203 1 96.69 168 GLU A O 1
ATOM 1273 N N . GLN A 1 169 ? -16.203 14.312 13.352 1 96.12 169 GLN A N 1
ATOM 1274 C CA . GLN A 1 169 ? -16.969 13.078 13.477 1 96.12 169 GLN A CA 1
ATOM 1275 C C . GLN A 1 169 ? -16.078 11.852 13.328 1 96.12 169 GLN A C 1
ATOM 1277 O O . GLN A 1 169 ? -16.219 10.875 14.07 1 96.12 169 GLN A O 1
ATOM 1282 N N . ALA A 1 170 ? -15.172 11.93 12.328 1 97.06 170 ALA A N 1
ATOM 1283 C CA . ALA A 1 170 ? -14.242 10.828 12.109 1 97.06 170 ALA A CA 1
ATOM 1284 C C . ALA A 1 170 ? -13.406 10.562 13.359 1 97.06 170 ALA A C 1
ATOM 1286 O O . ALA A 1 170 ? -13.188 9.406 13.734 1 97.06 170 ALA A O 1
ATOM 1287 N N . VAL A 1 171 ? -12.977 11.625 13.992 1 97.88 171 VAL A N 1
ATOM 1288 C CA . VAL A 1 171 ? -12.164 11.5 15.203 1 97.88 171 VAL A CA 1
ATOM 1289 C C . VAL A 1 171 ? -12.984 10.836 16.297 1 97.88 171 VAL A C 1
ATOM 1291 O O . VAL A 1 171 ? -12.5 9.938 16.984 1 97.88 171 VAL A O 1
ATOM 1294 N N . GLN A 1 172 ? -14.227 11.234 16.453 1 97.38 172 GLN A N 1
ATOM 1295 C CA . GLN A 1 172 ? -15.086 10.688 17.5 1 97.38 172 GLN A CA 1
ATOM 1296 C C . GLN A 1 172 ? -15.344 9.195 17.281 1 97.38 172 GLN A C 1
ATOM 1298 O O . GLN A 1 172 ? -15.273 8.398 18.203 1 97.38 172 GLN A O 1
ATOM 1303 N N . ILE A 1 173 ? -15.641 8.844 16.062 1 97.31 173 ILE A N 1
ATOM 1304 C CA . ILE A 1 173 ? -15.898 7.453 15.727 1 97.31 173 ILE A CA 1
ATOM 1305 C C . ILE A 1 173 ? -14.633 6.629 15.922 1 97.31 173 ILE A C 1
ATOM 1307 O O . ILE A 1 173 ? -14.672 5.559 16.531 1 97.31 173 ILE A O 1
ATOM 1311 N N . ALA A 1 174 ? -13.453 7.16 15.445 1 98 174 ALA A N 1
ATOM 1312 C CA . ALA A 1 174 ? -12.18 6.457 15.609 1 98 174 ALA A CA 1
ATOM 1313 C C . ALA A 1 174 ? -11.852 6.258 17.078 1 98 174 ALA A C 1
ATOM 1315 O O . ALA A 1 174 ? -11.375 5.191 17.484 1 98 174 ALA A O 1
ATOM 1316 N N . ALA A 1 175 ? -12.156 7.262 17.875 1 97.75 175 ALA A N 1
ATOM 1317 C CA . ALA A 1 175 ? -11.844 7.211 19.312 1 97.75 175 ALA A CA 1
ATOM 1318 C C . ALA A 1 175 ? -12.656 6.121 20 1 97.75 175 ALA A C 1
ATOM 1320 O O . ALA A 1 175 ? -12.211 5.547 21 1 97.75 175 ALA A O 1
ATOM 1321 N N . SER A 1 176 ? -13.773 5.816 19.469 1 96.81 176 SER A N 1
ATOM 1322 C CA . SER A 1 176 ? -14.648 4.836 20.094 1 96.81 176 SER A CA 1
ATOM 1323 C C . SER A 1 176 ? -14.07 3.428 19.984 1 96.81 176 SER A C 1
ATOM 1325 O O . SER A 1 176 ? -14.5 2.52 20.703 1 96.81 176 SER A O 1
ATOM 1327 N N . ALA A 1 177 ? -13.18 3.213 19.047 1 96.69 177 ALA A N 1
ATOM 1328 C CA . ALA A 1 177 ? -12.539 1.908 18.906 1 96.69 177 ALA A CA 1
ATOM 1329 C C . ALA A 1 177 ? -11.688 1.575 20.125 1 96.69 177 ALA A C 1
ATOM 1331 O O . ALA A 1 177 ? -11.531 0.405 20.484 1 96.69 177 ALA A O 1
ATOM 1332 N N . GLY A 1 178 ? -11.047 2.598 20.734 1 96.75 178 GLY A N 1
ATOM 1333 C CA . GLY A 1 178 ? -10.219 2.416 21.922 1 96.75 178 GLY A CA 1
ATOM 1334 C C . GLY A 1 178 ? -8.859 1.814 21.609 1 96.75 178 GLY A C 1
ATOM 1335 O O . GLY A 1 178 ? -8.586 1.441 20.469 1 96.75 178 GLY A O 1
ATOM 1336 N N . GLY A 1 179 ? -7.953 1.782 22.625 1 96.75 179 GLY A N 1
ATOM 1337 C CA . GLY A 1 179 ? -6.676 1.089 22.531 1 96.75 179 GLY A CA 1
ATOM 1338 C C . GLY A 1 179 ? -5.562 1.957 21.984 1 96.75 179 GLY A C 1
ATOM 1339 O O . GLY A 1 179 ? -4.422 1.506 21.859 1 96.75 179 GLY A O 1
ATOM 1340 N N . MET A 1 180 ? -5.816 3.148 21.578 1 98 180 MET A N 1
ATOM 1341 C CA . MET A 1 180 ? -4.801 4.043 21.031 1 98 180 MET A CA 1
ATOM 1342 C C . MET A 1 180 ? -4.348 5.059 22.078 1 98 180 MET A C 1
ATOM 1344 O O . MET A 1 180 ? -5.055 5.312 23.047 1 98 180 MET A O 1
ATOM 1348 N N . GLU A 1 181 ? -3.146 5.57 21.906 1 97.69 181 GLU A N 1
ATOM 1349 C CA . GLU A 1 181 ? -2.633 6.613 22.797 1 97.69 181 GLU A CA 1
ATOM 1350 C C . GLU A 1 181 ? -3.115 7.996 22.359 1 97.69 181 GLU A C 1
ATOM 1352 O O . GLU A 1 181 ? -3.398 8.852 23.203 1 97.69 181 GLU A O 1
ATOM 1357 N N . ARG A 1 182 ? -3.172 8.195 21.078 1 97.44 182 ARG A N 1
ATOM 1358 C CA . ARG A 1 182 ? -3.641 9.484 20.578 1 97.44 182 ARG A CA 1
ATOM 1359 C C . ARG A 1 182 ? -4.094 9.367 19.125 1 97.44 182 ARG A C 1
ATOM 1361 O O . ARG A 1 182 ? -3.756 8.398 18.438 1 97.44 182 ARG A O 1
ATOM 1368 N N . ILE A 1 183 ? -4.941 10.312 18.719 1 98.5 183 ILE A N 1
ATOM 1369 C CA . ILE A 1 183 ? -5.371 10.477 17.328 1 98.5 183 ILE A CA 1
ATOM 1370 C C . ILE A 1 183 ? -4.797 11.773 16.766 1 98.5 183 ILE A C 1
ATOM 1372 O O . ILE A 1 183 ? -4.871 12.828 17.391 1 98.5 183 ILE A O 1
ATOM 1376 N N . VAL A 1 184 ? -4.137 11.711 15.648 1 98.56 184 VAL A N 1
ATOM 1377 C CA . VAL A 1 184 ? -3.59 12.875 14.969 1 98.56 184 VAL A CA 1
ATOM 1378 C C . VAL A 1 184 ? -4.336 13.109 13.656 1 98.56 184 VAL A C 1
ATOM 1380 O O . VAL A 1 184 ? -4.484 12.195 12.844 1 98.56 184 VAL A O 1
ATOM 1383 N N . LYS A 1 185 ? -4.809 14.297 13.453 1 98.31 185 LYS A N 1
ATOM 1384 C CA . LYS A 1 185 ? -5.523 14.672 12.234 1 98.31 185 LYS A CA 1
ATOM 1385 C C . LYS A 1 185 ? -4.555 15.117 11.148 1 98.31 185 LYS A C 1
ATOM 1387 O O . LYS A 1 185 ? -3.795 16.078 11.336 1 98.31 185 LYS A O 1
ATOM 1392 N N . VAL A 1 186 ? -4.543 14.422 10.07 1 98.38 186 VAL A N 1
ATOM 1393 C CA . VAL A 1 186 ? -3.77 14.789 8.883 1 98.38 186 VAL A CA 1
ATOM 1394 C C . VAL A 1 186 ? -4.707 14.992 7.699 1 98.38 186 VAL A C 1
ATOM 1396 O O . VAL A 1 186 ? -4.5 14.414 6.629 1 98.38 186 VAL A O 1
ATOM 1399 N N . PHE A 1 187 ? -5.645 15.844 7.902 1 96.75 187 PHE A N 1
ATOM 1400 C CA . PHE A 1 187 ? -6.699 16.031 6.918 1 96.75 187 PHE A CA 1
ATOM 1401 C C . PHE A 1 187 ? -6.348 17.172 5.957 1 96.75 187 PHE A C 1
ATOM 1403 O O . PHE A 1 187 ? -5.633 18.094 6.328 1 96.75 187 PHE A O 1
ATOM 1410 N N . ASP A 1 188 ? -6.773 17.047 4.75 1 95.81 188 ASP A N 1
ATOM 1411 C CA . ASP A 1 188 ? -6.914 18.141 3.795 1 95.81 188 ASP A CA 1
ATOM 1412 C C . ASP A 1 188 ? -8.328 18.719 3.822 1 95.81 188 ASP A C 1
ATOM 1414 O O . ASP A 1 188 ? -9.227 18.203 3.158 1 95.81 188 ASP A O 1
ATOM 1418 N N . TYR A 1 189 ? -8.5 19.828 4.609 1 94.12 189 TYR A N 1
ATOM 1419 C CA . TYR A 1 189 ? -9.836 20.375 4.801 1 94.12 189 TYR A CA 1
ATOM 1420 C C . TYR A 1 189 ? -10.305 21.109 3.549 1 94.12 189 TY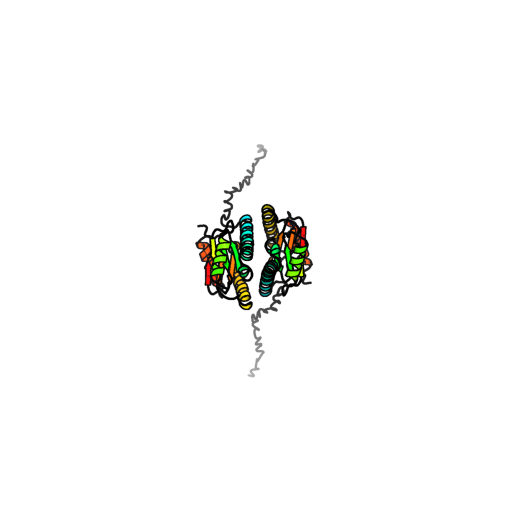R A C 1
ATOM 1422 O O . TYR A 1 189 ? -9.555 21.891 2.965 1 94.12 189 TYR A O 1
ATOM 1430 N N . ILE A 1 190 ? -11.664 20.906 3.186 1 92.19 190 ILE A N 1
ATOM 1431 C CA . ILE A 1 190 ? -12.148 21.406 1.908 1 92.19 190 ILE A CA 1
ATOM 1432 C C . ILE A 1 190 ? -13.047 22.625 2.145 1 92.19 190 ILE A C 1
ATOM 1434 O O . ILE A 1 190 ? -13.555 23.219 1.194 1 92.19 190 ILE A O 1
ATOM 1438 N N . ASP A 1 191 ? -13.375 22.922 3.369 1 91.12 191 ASP A N 1
ATOM 1439 C CA . ASP A 1 191 ? -14.195 24.094 3.699 1 91.12 191 ASP A CA 1
ATOM 1440 C C . ASP A 1 191 ? -13.406 25.109 4.52 1 91.12 191 ASP A C 1
ATOM 1442 O O . ASP A 1 191 ? -12.359 24.781 5.078 1 91.12 191 ASP A O 1
ATOM 1446 N N . MET B 1 1 ? -79.875 -47.25 59.625 1 24.94 1 MET B N 1
ATOM 1447 C CA . MET B 1 1 ? -79.125 -46.062 59.875 1 24.94 1 MET B CA 1
ATOM 1448 C C . MET B 1 1 ? -77.875 -46.031 59.031 1 24.94 1 MET B C 1
ATOM 1450 O O . MET B 1 1 ? -77.188 -45 58.906 1 24.94 1 MET B O 1
ATOM 1454 N N . ASN B 1 2 ? -77.438 -47.25 58.531 1 28.77 2 ASN B N 1
ATOM 1455 C CA . ASN B 1 2 ? -76.062 -47.5 58.156 1 28.77 2 ASN B CA 1
ATOM 1456 C C . ASN B 1 2 ? -75.688 -46.781 56.844 1 28.77 2 ASN B C 1
ATOM 1458 O O . ASN B 1 2 ? -76.375 -46.938 55.844 1 28.77 2 ASN B O 1
ATOM 1462 N N . GLN B 1 3 ? -74.875 -45.656 57 1 32.5 3 GLN B N 1
ATOM 1463 C CA . GLN B 1 3 ? -74.188 -44.531 56.406 1 32.5 3 GLN B CA 1
ATOM 1464 C C . GLN B 1 3 ? -73.125 -45 55.406 1 32.5 3 GLN B C 1
ATOM 1466 O O . GLN B 1 3 ? -72 -45.375 55.781 1 32.5 3 GLN B O 1
ATOM 1471 N N . ARG B 1 4 ? -73.5 -46 54.625 1 34.09 4 ARG B N 1
ATOM 1472 C CA . ARG B 1 4 ? -72.562 -46.5 53.656 1 34.09 4 ARG B CA 1
ATOM 1473 C C . ARG B 1 4 ? -71.875 -45.344 52.906 1 34.09 4 ARG B C 1
ATOM 1475 O O . ARG B 1 4 ? -72.562 -44.406 52.5 1 34.09 4 ARG B O 1
ATOM 1482 N N . SER B 1 5 ? -70.625 -45.094 53.188 1 35 5 SER B N 1
ATOM 1483 C CA . SER B 1 5 ? -69.375 -44.312 53.031 1 35 5 SER B CA 1
ATOM 1484 C C . SER B 1 5 ? -69 -44.125 51.562 1 35 5 SER B C 1
ATOM 1486 O O . SER B 1 5 ? -68.688 -45.094 50.875 1 35 5 SER B O 1
ATOM 1488 N N . LEU B 1 6 ? -69.875 -43.344 50.844 1 37.5 6 LEU B N 1
ATOM 1489 C CA . LEU B 1 6 ? -69.75 -42.844 49.469 1 37.5 6 LEU B CA 1
ATOM 1490 C C . LEU B 1 6 ? -68.375 -42.312 49.188 1 37.5 6 LEU B C 1
ATOM 1492 O O . LEU B 1 6 ? -68.125 -41.094 49.312 1 37.5 6 LEU B O 1
ATOM 1496 N N . GLY B 1 7 ? -67.312 -42.938 49.688 1 32.69 7 GLY B N 1
ATOM 1497 C CA . GLY B 1 7 ? -66 -42.312 49.719 1 32.69 7 GLY B CA 1
ATOM 1498 C C . GLY B 1 7 ? -65.438 -42.031 48.344 1 32.69 7 GLY B C 1
ATOM 1499 O O . GLY B 1 7 ? -64.188 -41.875 48.188 1 32.69 7 GLY B O 1
ATOM 1500 N N . ALA B 1 8 ? -66.375 -42.031 47.312 1 30.27 8 ALA B N 1
ATOM 1501 C CA . ALA B 1 8 ? -65.688 -42.188 46.031 1 30.27 8 ALA B CA 1
ATOM 1502 C C . ALA B 1 8 ? -64.562 -41.219 45.875 1 30.27 8 ALA B C 1
ATOM 1504 O O . ALA B 1 8 ? -64.5 -40.219 46.562 1 30.27 8 ALA B O 1
ATOM 1505 N N . ILE B 1 9 ? -64.062 -41.219 44.531 1 32.56 9 ILE B N 1
ATOM 1506 C CA . ILE B 1 9 ? -62.875 -41.219 43.656 1 32.56 9 ILE B CA 1
ATOM 1507 C C . ILE B 1 9 ? -62.469 -39.781 43.344 1 32.56 9 ILE B C 1
ATOM 1509 O O . ILE B 1 9 ? -63.25 -39.031 42.75 1 32.56 9 ILE B O 1
ATOM 1513 N N . LEU B 1 10 ? -61.812 -39.094 44.344 1 32.41 10 LEU B N 1
ATOM 1514 C CA . LEU B 1 10 ? -61.094 -37.812 44.281 1 32.41 10 LEU B CA 1
ATOM 1515 C C . LEU B 1 10 ? -60.219 -37.75 43.062 1 32.41 10 LEU B C 1
ATOM 1517 O O . LEU B 1 10 ? -59.156 -38.375 43 1 32.41 10 LEU B O 1
ATOM 1521 N N . ALA B 1 11 ? -60.781 -37.969 41.844 1 33.75 11 ALA B N 1
ATOM 1522 C CA . ALA B 1 11 ? -59.969 -37.906 40.625 1 33.75 11 ALA B CA 1
ATOM 1523 C C . ALA B 1 11 ? -59.281 -36.562 40.531 1 33.75 11 ALA B C 1
ATOM 1525 O O . ALA B 1 11 ? -59.906 -35.562 40.25 1 33.75 11 ALA B O 1
ATOM 1526 N N . LEU B 1 12 ? -58.438 -36.281 41.406 1 32.09 12 LEU B N 1
ATOM 1527 C CA . LEU B 1 12 ? -57.625 -35.062 41.406 1 32.09 12 LEU B CA 1
ATOM 1528 C C . LEU B 1 12 ? -56.875 -34.906 40.094 1 32.09 12 LEU B C 1
ATOM 1530 O O . LEU B 1 12 ? -55.906 -35.625 39.844 1 32.09 12 LEU B O 1
ATOM 1534 N N . SER B 1 13 ? -57.469 -35.125 38.906 1 33.25 13 SER B N 1
ATOM 1535 C CA . SER B 1 13 ? -56.625 -35 37.719 1 33.25 13 SER B CA 1
ATOM 1536 C C . SER B 1 13 ? -55.875 -33.656 37.688 1 33.25 13 SER B C 1
ATOM 1538 O O . SER B 1 13 ? -56.5 -32.625 37.812 1 33.25 13 SER B O 1
ATOM 1540 N N . VAL B 1 14 ? -54.688 -33.688 38.25 1 34.75 14 VAL B N 1
ATOM 1541 C CA . VAL B 1 14 ? -53.688 -32.656 38.25 1 34.75 14 VAL B CA 1
ATOM 1542 C C . VAL B 1 14 ? -53.531 -32.062 36.844 1 34.75 14 VAL B C 1
ATOM 1544 O O . VAL B 1 14 ? -53.312 -32.812 35.875 1 34.75 14 VAL B O 1
ATOM 1547 N N . VAL B 1 15 ? -54.219 -31 36.531 1 35.44 15 VAL B N 1
ATOM 1548 C CA . VAL B 1 15 ? -54.062 -30.078 35.406 1 35.44 15 VAL B CA 1
ATOM 1549 C C . VAL B 1 15 ? -52.562 -29.844 35.125 1 35.44 15 VAL B C 1
ATOM 1551 O O . VAL B 1 15 ? -51.844 -29.297 36 1 35.44 15 VAL B O 1
ATOM 1554 N N . LEU B 1 16 ? -51.875 -30.828 34.406 1 32.16 16 LEU B N 1
ATOM 1555 C CA . LEU B 1 16 ? -50.562 -30.641 33.812 1 32.16 16 LEU B CA 1
ATOM 1556 C C . LEU B 1 16 ? -50.438 -29.281 33.125 1 32.16 16 LEU B C 1
ATOM 1558 O O . LEU B 1 16 ? -51.094 -29.047 32.125 1 32.16 16 LEU B O 1
ATOM 1562 N N . LEU B 1 17 ? -50.594 -28.266 33.875 1 33.06 17 LEU B N 1
ATOM 1563 C CA . LEU B 1 17 ? -50.188 -26.984 33.312 1 33.06 17 LEU B CA 1
ATOM 1564 C C . LEU B 1 17 ? -48.906 -27.141 32.531 1 33.06 17 LEU B C 1
ATOM 1566 O O . LEU B 1 17 ? -47.906 -27.609 33.062 1 33.06 17 LEU B O 1
ATOM 1570 N N . GLY B 1 18 ? -49 -27.453 31.203 1 32.97 18 GLY B N 1
ATOM 1571 C CA . GLY B 1 18 ? -48 -27.406 30.141 1 32.97 18 GLY B CA 1
ATOM 1572 C C . GLY B 1 18 ? -47.094 -26.203 30.234 1 32.97 18 GLY B C 1
ATOM 1573 O O . GLY B 1 18 ? -47.531 -25.062 30.125 1 32.97 18 GLY B O 1
ATOM 1574 N N . GLY B 1 19 ? -46.219 -26.172 31.203 1 29.7 19 GLY B N 1
ATOM 1575 C CA . GLY B 1 19 ? -45.156 -25.172 31.25 1 29.7 19 GLY B CA 1
ATOM 1576 C C . GLY B 1 19 ? -44.5 -24.938 29.906 1 29.7 19 GLY B C 1
ATOM 1577 O O . GLY B 1 19 ? -44.406 -25.859 29.078 1 29.7 19 GLY B O 1
ATOM 1578 N N . CYS B 1 20 ? -44.594 -23.688 29.359 1 30.58 20 CYS B N 1
ATOM 1579 C CA . CYS B 1 20 ? -43.875 -23.016 28.281 1 30.58 20 CYS B CA 1
ATOM 1580 C C . CYS B 1 20 ? -42.375 -23.344 28.359 1 30.58 20 CYS B C 1
ATOM 1582 O O . CYS B 1 20 ? -41.625 -22.672 29.062 1 30.58 20 CYS B O 1
ATOM 1584 N N . SER B 1 21 ? -4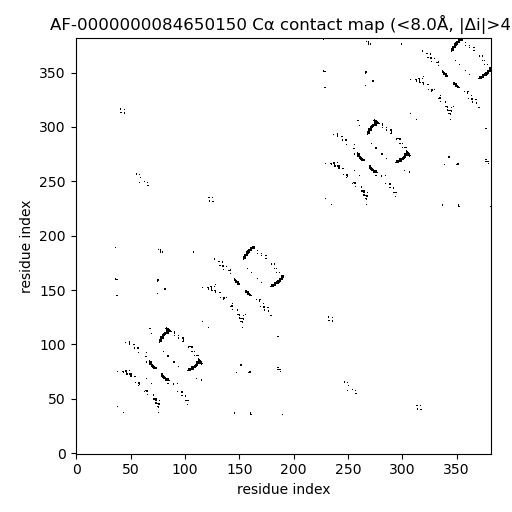1.906 -24.5 28.766 1 32.41 21 SER B N 1
ATOM 1585 C CA . SER B 1 21 ? -40.438 -24.562 28.734 1 32.41 21 SER B CA 1
ATOM 1586 C C . SER B 1 21 ? -39.906 -24.297 27.328 1 32.41 21 SER B C 1
ATOM 1588 O O . SER B 1 21 ? -39.875 -25.188 26.484 1 32.41 21 SER B O 1
ATOM 1590 N N . ALA B 1 22 ? -40.406 -23.359 26.531 1 33.38 22 ALA B N 1
ATOM 1591 C CA . ALA B 1 22 ? -39.625 -23.203 25.328 1 33.38 22 ALA B CA 1
ATOM 1592 C C . ALA B 1 22 ? -38.125 -23.172 25.656 1 33.38 22 ALA B C 1
ATOM 1594 O O . ALA B 1 22 ? -37.625 -22.203 26.219 1 33.38 22 ALA B O 1
ATOM 1595 N N . VAL B 1 23 ? -37.562 -24.203 26.266 1 31.14 23 VAL B N 1
ATOM 1596 C CA . VAL B 1 23 ? -36.094 -24.219 26.203 1 31.14 23 VAL B CA 1
ATOM 1597 C C . VAL B 1 23 ? -35.625 -23.844 24.797 1 31.14 23 VAL B C 1
ATOM 1599 O O . VAL B 1 23 ? -36.062 -24.469 23.812 1 31.14 23 VAL B O 1
ATOM 1602 N N . THR B 1 24 ? -35.656 -22.516 24.484 1 32.34 24 THR B N 1
ATOM 1603 C CA . THR B 1 24 ? -34.875 -22.078 23.328 1 32.34 24 THR B CA 1
ATOM 1604 C C . THR B 1 24 ? -33.625 -22.938 23.172 1 32.34 24 THR B C 1
ATOM 1606 O O . THR B 1 24 ? -32.781 -22.969 24.062 1 32.34 24 THR B O 1
ATOM 1609 N N . SER B 1 25 ? -33.719 -24.156 22.781 1 31.3 25 SER B N 1
ATOM 1610 C CA . SER B 1 25 ? -32.531 -24.859 22.297 1 31.3 25 SER B CA 1
ATOM 1611 C C . SER B 1 25 ? -31.531 -23.906 21.672 1 31.3 25 SER B C 1
ATOM 1613 O O . SER B 1 25 ? -31.828 -23.266 20.656 1 31.3 25 SER B O 1
ATOM 1615 N N . VAL B 1 26 ? -30.844 -23.109 22.469 1 34.38 26 VAL B N 1
ATOM 1616 C CA . VAL B 1 26 ? -29.609 -22.516 21.984 1 34.38 26 VAL B CA 1
ATOM 1617 C C . VAL B 1 26 ? -28.875 -23.516 21.078 1 34.38 26 VAL B C 1
ATOM 1619 O O . VAL B 1 26 ? -28.359 -24.531 21.547 1 34.38 26 VAL B O 1
ATOM 1622 N N . THR B 1 27 ? -29.5 -24.078 20.031 1 31.78 27 THR B N 1
ATOM 1623 C CA . THR B 1 27 ? -28.844 -24.906 19.016 1 31.78 27 THR B CA 1
ATOM 1624 C C . THR B 1 27 ? -27.344 -24.656 19 1 31.78 27 THR B C 1
ATOM 1626 O O . THR B 1 27 ? -26.875 -23.609 19.453 1 31.78 27 THR B O 1
ATOM 1629 N N . ASN B 1 28 ? -26.562 -25.688 18.547 1 32.44 28 ASN B N 1
ATOM 1630 C CA . ASN B 1 28 ? -25.125 -25.828 18.359 1 32.44 28 ASN B CA 1
ATOM 1631 C C . ASN B 1 28 ? -24.5 -24.547 17.812 1 32.44 28 ASN B C 1
ATOM 1633 O O . ASN B 1 28 ? -25 -23.969 16.859 1 32.44 28 ASN B O 1
ATOM 1637 N N . PRO B 1 29 ? -23.938 -23.703 18.672 1 34.31 29 PRO B N 1
ATOM 1638 C CA . PRO B 1 29 ? -23.219 -22.578 18.062 1 34.31 29 PRO B CA 1
ATOM 1639 C C . PRO B 1 29 ? -22.609 -22.938 16.703 1 34.31 29 PRO B C 1
ATOM 1641 O O . PRO B 1 29 ? -21.859 -23.906 16.594 1 34.31 29 PRO B O 1
ATOM 1644 N N . GLY B 1 30 ? -23.328 -23.078 15.68 1 34.66 30 GLY B N 1
ATOM 1645 C CA . GLY B 1 30 ? -22.688 -23.297 14.391 1 34.66 30 GLY B CA 1
ATOM 1646 C C . GLY B 1 30 ? -21.25 -22.812 14.344 1 34.66 30 GLY B C 1
ATOM 1647 O O . GLY B 1 30 ? -20.875 -21.906 15.094 1 34.66 30 GLY B O 1
ATOM 1648 N N . THR B 1 31 ? -20.297 -23.781 14.234 1 33.88 31 THR B N 1
ATOM 1649 C CA . THR B 1 31 ? -18.891 -23.438 14.078 1 33.88 31 THR B CA 1
ATOM 1650 C C . THR B 1 31 ? -18.734 -22.062 13.445 1 33.88 31 THR B C 1
ATOM 1652 O O . THR B 1 31 ? -19.531 -21.672 12.594 1 33.88 31 THR B O 1
ATOM 1655 N N . ILE B 1 32 ? -18.844 -21.047 14.117 1 38.88 32 ILE B N 1
ATOM 1656 C CA . ILE B 1 32 ? -18.25 -19.938 13.383 1 38.88 32 ILE B CA 1
ATOM 1657 C C . ILE B 1 32 ? -17.312 -20.469 12.297 1 38.88 32 ILE B C 1
ATOM 1659 O O . ILE B 1 32 ? -16.281 -21.078 12.602 1 38.88 32 ILE B O 1
ATOM 1663 N N . ASP B 1 33 ? -17.828 -21.234 11.344 1 38.34 33 ASP B N 1
ATOM 1664 C CA . ASP B 1 33 ? -16.969 -21.562 10.211 1 38.34 33 ASP B CA 1
ATOM 1665 C C . ASP B 1 33 ? -15.852 -20.531 10.055 1 38.34 33 ASP B C 1
ATOM 1667 O O . ASP B 1 33 ? -16.109 -19.375 9.695 1 38.34 33 ASP B O 1
ATOM 1671 N N . GLU B 1 34 ? -15.078 -20.297 11.055 1 45 34 GLU B N 1
ATOM 1672 C CA . GLU B 1 34 ? -13.836 -19.562 10.836 1 45 34 GLU B CA 1
ATOM 1673 C C . GLU B 1 34 ? -13.383 -19.656 9.383 1 45 34 GLU B C 1
ATOM 1675 O O . GLU B 1 34 ? -13.242 -20.75 8.844 1 45 34 GLU B O 1
ATOM 1680 N N . ASP B 1 35 ? -14.047 -19.016 8.57 1 51.16 35 ASP B N 1
ATOM 1681 C CA . ASP B 1 35 ? -13.523 -19 7.211 1 51.16 35 ASP B CA 1
ATOM 1682 C C . ASP B 1 35 ? -12 -19.109 7.199 1 51.16 35 ASP B C 1
ATOM 1684 O O . ASP B 1 35 ? -11.297 -18.109 7.293 1 51.16 35 ASP B O 1
ATOM 1688 N N . TYR B 1 36 ? -11.484 -20.25 7.785 1 54.84 36 TYR B N 1
ATOM 1689 C CA . TYR B 1 36 ? -10.086 -20.656 7.867 1 54.84 36 TYR B CA 1
ATOM 1690 C C . TYR B 1 36 ? -9.32 -20.219 6.621 1 54.84 36 TYR B C 1
ATOM 1692 O O . TYR B 1 36 ? -8.102 -20.359 6.562 1 54.84 36 TYR B O 1
ATOM 1700 N N . HIS B 1 37 ? -10.117 -19.5 5.699 1 69.31 37 HIS B N 1
ATOM 1701 C CA . HIS B 1 37 ? -9.461 -19.281 4.418 1 69.31 37 HIS B CA 1
ATOM 1702 C C . HIS B 1 37 ? -9.164 -17.797 4.207 1 69.31 37 HIS B C 1
ATOM 1704 O O . HIS B 1 37 ? -8.688 -17.391 3.143 1 69.31 37 HIS B O 1
ATOM 1710 N N . GLU B 1 38 ? -9.406 -17.172 5.488 1 80.75 38 GLU B N 1
ATOM 1711 C CA . GLU B 1 38 ? -9.188 -15.734 5.379 1 80.75 38 GLU B CA 1
ATOM 1712 C C . GLU B 1 38 ? -7.832 -15.336 5.961 1 80.75 38 GLU B C 1
ATOM 1714 O O . GLU B 1 38 ? -7.367 -15.938 6.93 1 80.75 38 GLU B O 1
ATOM 1719 N N . ARG B 1 39 ? -7.266 -14.383 5.387 1 87.75 39 ARG B N 1
ATOM 1720 C CA . ARG B 1 39 ? -6.02 -13.828 5.895 1 87.75 39 ARG B CA 1
ATOM 1721 C C . ARG B 1 39 ? -6.227 -13.18 7.262 1 87.75 39 ARG B C 1
ATOM 1723 O O . ARG B 1 39 ? -7.191 -12.438 7.465 1 87.75 39 ARG B O 1
ATOM 1730 N N . THR B 1 40 ? -5.379 -13.625 8.289 1 91.31 40 THR B N 1
ATOM 1731 C CA . THR B 1 40 ? -5.434 -13.016 9.617 1 91.31 40 THR B CA 1
ATOM 1732 C C . THR B 1 40 ? -4.656 -11.703 9.641 1 91.31 40 THR B C 1
ATOM 1734 O O . THR B 1 40 ? -3.881 -11.414 8.727 1 91.31 40 THR B O 1
ATOM 1737 N N . ILE B 1 41 ? -4.801 -10.922 10.664 1 90.56 41 ILE B N 1
ATOM 1738 C CA . ILE B 1 41 ? -4.066 -9.672 10.852 1 90.56 41 ILE B CA 1
ATOM 1739 C C . ILE B 1 41 ? -2.572 -9.969 10.961 1 90.56 41 ILE B C 1
ATOM 1741 O O . ILE B 1 41 ? -1.748 -9.219 10.43 1 90.56 41 ILE B O 1
ATOM 1745 N N . GLY B 1 42 ? -2.223 -11.055 11.625 1 92.69 42 GLY B N 1
ATOM 1746 C CA . GLY B 1 42 ? -0.829 -11.461 11.695 1 92.69 42 GLY B CA 1
ATOM 1747 C C . GLY B 1 42 ? -0.215 -11.727 10.336 1 92.69 42 GLY B C 1
ATOM 1748 O O . GLY B 1 42 ? 0.912 -11.312 10.062 1 92.69 42 GLY B O 1
ATOM 1749 N N . MET B 1 43 ? -0.965 -12.406 9.531 1 94.19 43 MET B N 1
ATOM 1750 C CA . MET B 1 43 ? -0.501 -12.688 8.172 1 94.19 43 MET B CA 1
ATOM 1751 C C . MET B 1 43 ? -0.353 -11.406 7.367 1 94.19 43 MET B C 1
ATOM 1753 O O . MET B 1 43 ? 0.584 -11.266 6.578 1 94.19 43 MET B O 1
ATOM 1757 N N . GLU B 1 44 ? -1.264 -10.469 7.594 1 93.88 44 GLU B N 1
ATOM 1758 C CA . GLU B 1 44 ? -1.19 -9.188 6.906 1 93.88 44 GLU B CA 1
ATOM 1759 C C . GLU B 1 44 ? 0.058 -8.414 7.32 1 93.88 44 GLU B C 1
ATOM 1761 O O . GLU B 1 44 ? 0.729 -7.812 6.477 1 93.88 44 GLU B O 1
ATOM 1766 N N . VAL B 1 45 ? 0.399 -8.422 8.562 1 93.75 45 VAL B N 1
ATOM 1767 C CA . VAL B 1 45 ? 1.595 -7.758 9.07 1 93.75 45 VAL B CA 1
ATOM 1768 C C . VAL B 1 45 ? 2.84 -8.398 8.469 1 93.75 45 VAL B C 1
ATOM 1770 O O . VAL B 1 45 ? 3.752 -7.703 8.016 1 93.75 45 VAL B O 1
ATOM 1773 N N . GLU B 1 46 ? 2.834 -9.688 8.453 1 95.88 46 GLU B N 1
ATOM 1774 C CA . GLU B 1 46 ? 3.965 -10.398 7.863 1 95.88 46 GLU B CA 1
ATOM 1775 C C . GLU B 1 46 ? 4.133 -10.047 6.387 1 95.88 46 GLU B C 1
ATOM 1777 O O . GLU B 1 46 ? 5.25 -9.844 5.914 1 95.88 46 GLU B O 1
ATOM 1782 N N . ASP B 1 47 ? 3 -9.953 5.684 1 96.94 47 ASP B N 1
ATOM 1783 C CA . ASP B 1 47 ? 3.049 -9.586 4.273 1 96.94 47 ASP B CA 1
ATOM 1784 C C . ASP B 1 47 ? 3.611 -8.172 4.094 1 96.94 47 ASP B C 1
ATOM 1786 O O . ASP B 1 47 ? 4.402 -7.926 3.182 1 96.94 47 ASP B O 1
ATOM 1790 N N . GLY B 1 48 ? 3.189 -7.227 4.934 1 94.44 48 GLY B N 1
ATOM 1791 C CA . GLY B 1 48 ? 3.777 -5.898 4.906 1 94.44 48 GLY B CA 1
ATOM 1792 C C . GLY B 1 48 ? 5.277 -5.902 5.145 1 94.44 48 GLY B C 1
ATOM 1793 O O . GLY B 1 48 ? 6.016 -5.176 4.477 1 94.44 48 GLY B O 1
ATOM 1794 N N . ASN B 1 49 ? 5.727 -6.727 6.078 1 93.88 49 ASN B N 1
ATOM 1795 C CA . ASN B 1 49 ? 7.152 -6.867 6.363 1 93.88 49 ASN B CA 1
ATOM 1796 C C . ASN B 1 49 ? 7.91 -7.422 5.16 1 93.88 49 ASN B C 1
ATOM 1798 O O . ASN B 1 49 ? 9.008 -6.949 4.844 1 93.88 49 ASN B O 1
ATOM 1802 N N . ILE B 1 50 ? 7.309 -8.375 4.543 1 97 50 ILE B N 1
ATOM 1803 C CA . ILE B 1 50 ? 7.902 -8.969 3.352 1 97 50 ILE B CA 1
ATOM 1804 C C . ILE B 1 50 ? 8.086 -7.902 2.275 1 97 50 ILE B C 1
ATOM 1806 O O . ILE B 1 50 ? 9.172 -7.766 1.708 1 97 50 ILE B O 1
ATOM 1810 N N . GLU B 1 51 ? 7.047 -7.086 2.045 1 96.31 51 GLU B N 1
ATOM 1811 C CA . GLU B 1 51 ? 7.098 -6.059 1.006 1 96.31 51 GLU B CA 1
ATOM 1812 C C . GLU B 1 51 ? 8.188 -5.031 1.301 1 96.31 51 GLU B C 1
ATOM 1814 O O . GLU B 1 51 ? 8.992 -4.707 0.428 1 96.31 51 GLU B O 1
ATOM 1819 N N . ASN B 1 52 ? 8.242 -4.629 2.521 1 90.75 52 ASN B N 1
ATOM 1820 C CA . ASN B 1 52 ? 9.211 -3.609 2.912 1 90.75 52 ASN B CA 1
ATOM 1821 C C . ASN B 1 52 ? 10.641 -4.145 2.855 1 90.75 52 ASN B C 1
ATOM 1823 O O . ASN B 1 52 ? 11.539 -3.471 2.348 1 90.75 52 ASN B O 1
ATOM 1827 N N . LYS B 1 53 ? 10.844 -5.32 3.34 1 93.69 53 LYS B N 1
ATOM 1828 C CA . LYS B 1 53 ? 12.18 -5.91 3.359 1 93.69 53 LYS B CA 1
ATOM 1829 C C . LYS B 1 53 ? 12.68 -6.199 1.945 1 93.69 53 LYS B C 1
ATOM 1831 O O . LYS B 1 53 ? 13.852 -5.977 1.635 1 93.69 53 LYS B O 1
ATOM 1836 N N . ALA B 1 54 ? 11.773 -6.699 1.099 1 96.75 54 ALA B N 1
ATOM 1837 C CA . ALA B 1 54 ? 12.156 -6.961 -0.286 1 96.75 54 ALA B CA 1
ATOM 1838 C C . ALA B 1 54 ? 12.617 -5.684 -0.98 1 96.75 54 ALA B C 1
ATOM 1840 O O . ALA B 1 54 ? 13.68 -5.66 -1.606 1 96.75 54 ALA B O 1
ATOM 1841 N N . LYS B 1 55 ? 11.828 -4.641 -0.796 1 92.38 55 LYS B N 1
ATOM 1842 C CA . LYS B 1 55 ? 12.18 -3.365 -1.416 1 92.38 55 LYS B CA 1
ATOM 1843 C C . LYS B 1 55 ? 13.492 -2.824 -0.856 1 92.38 55 LYS B C 1
ATOM 1845 O O . LYS B 1 55 ? 14.352 -2.369 -1.611 1 92.38 55 LYS B O 1
ATOM 1850 N N . HIS B 1 56 ? 13.594 -2.963 0.406 1 89.12 56 HIS B N 1
ATOM 1851 C CA . HIS B 1 56 ? 14.805 -2.492 1.068 1 89.12 56 HIS B CA 1
ATOM 1852 C C . HIS B 1 56 ? 16.031 -3.25 0.576 1 89.12 56 HIS B C 1
ATOM 1854 O O . HIS B 1 56 ? 17.047 -2.639 0.217 1 89.12 56 HIS B O 1
ATOM 1860 N N . ASN B 1 57 ? 15.922 -4.527 0.552 1 94.25 57 ASN B N 1
ATOM 1861 C CA . ASN B 1 57 ? 17.047 -5.363 0.154 1 94.25 57 ASN B CA 1
ATOM 1862 C C . ASN B 1 57 ? 17.422 -5.137 -1.307 1 94.25 57 ASN B C 1
ATOM 1864 O O . ASN B 1 57 ? 18.609 -5.148 -1.655 1 94.25 57 ASN B O 1
ATOM 1868 N N . MET B 1 58 ? 16.469 -4.93 -2.145 1 93.94 58 MET B N 1
ATOM 1869 C CA . MET B 1 58 ? 16.766 -4.648 -3.549 1 93.94 58 MET B CA 1
ATOM 1870 C C . MET B 1 58 ? 17.609 -3.393 -3.688 1 93.94 58 MET B C 1
ATOM 1872 O O . MET B 1 58 ? 18.594 -3.385 -4.422 1 93.94 58 MET B O 1
ATOM 1876 N N . GLY B 1 59 ? 17.234 -2.361 -2.953 1 88.88 59 GLY B N 1
ATOM 1877 C CA . GLY B 1 59 ? 18 -1.124 -3.006 1 88.88 59 GLY B CA 1
ATOM 1878 C C . GLY B 1 59 ? 19.406 -1.268 -2.463 1 88.88 59 GLY B C 1
ATOM 1879 O O . GLY B 1 59 ? 20.328 -0.619 -2.951 1 88.88 59 GLY B O 1
ATOM 1880 N N . ARG B 1 60 ? 19.562 -2.094 -1.477 1 89.31 60 ARG B N 1
ATOM 1881 C CA . ARG B 1 60 ? 20.859 -2.285 -0.833 1 89.31 60 ARG B CA 1
ATOM 1882 C C . ARG B 1 60 ? 21.797 -3.068 -1.734 1 89.31 60 ARG B C 1
ATOM 1884 O O . ARG B 1 60 ? 23 -2.777 -1.783 1 89.31 60 ARG B O 1
ATOM 1891 N N . VAL B 1 61 ? 21.25 -4.051 -2.416 1 92.31 61 VAL B N 1
ATOM 1892 C CA . VAL B 1 61 ? 22.062 -4.961 -3.205 1 92.31 61 VAL B CA 1
ATOM 1893 C C . VAL B 1 61 ? 22.484 -4.285 -4.512 1 92.31 61 VAL B C 1
ATOM 1895 O O . VAL B 1 61 ? 23.625 -4.418 -4.949 1 92.31 61 VAL B O 1
ATOM 1898 N N . ASP B 1 62 ? 21.578 -3.566 -5.133 1 92.12 62 ASP B N 1
ATOM 1899 C CA . ASP B 1 62 ? 21.859 -2.918 -6.41 1 92.12 62 ASP B CA 1
ATOM 1900 C C . ASP B 1 62 ? 21.047 -1.636 -6.562 1 92.12 62 ASP B C 1
ATOM 1902 O O . ASP B 1 62 ? 19.812 -1.684 -6.691 1 92.12 62 ASP B O 1
ATOM 1906 N N . ALA B 1 63 ? 21.703 -0.497 -6.688 1 88.12 63 ALA B N 1
ATOM 1907 C CA . ALA B 1 63 ? 21.047 0.806 -6.762 1 88.12 63 ALA B CA 1
ATOM 1908 C C . ALA B 1 63 ? 20.172 0.902 -8 1 88.12 63 ALA B C 1
ATOM 1910 O O . ALA B 1 63 ? 19.172 1.64 -8.008 1 88.12 63 ALA B O 1
ATOM 1911 N N . ARG B 1 64 ? 20.5 0.072 -8.992 1 92.38 64 ARG B N 1
ATOM 1912 C CA . ARG B 1 64 ? 19.719 0.1 -10.219 1 92.38 64 ARG B CA 1
ATOM 1913 C C . ARG B 1 64 ? 18.328 -0.484 -10 1 92.38 64 ARG B C 1
ATOM 1915 O O . ARG B 1 64 ? 17.375 -0.147 -10.719 1 92.38 64 ARG B O 1
ATOM 1922 N N . LEU B 1 65 ? 18.125 -1.312 -9.039 1 92.75 65 LEU B N 1
ATOM 1923 C CA . LEU B 1 65 ? 16.828 -1.85 -8.68 1 92.75 65 LEU B CA 1
ATOM 1924 C C . LEU B 1 65 ? 15.977 -0.797 -7.973 1 92.75 65 LEU B C 1
ATOM 1926 O O . LEU B 1 65 ? 14.758 -0.76 -8.141 1 92.75 65 LEU B O 1
ATOM 1930 N N . ASN B 1 66 ? 16.625 0.036 -7.25 1 86.12 66 ASN B N 1
ATOM 1931 C CA . ASN B 1 66 ? 15.938 1.14 -6.59 1 86.12 66 ASN B CA 1
ATOM 1932 C C . ASN B 1 66 ? 15.461 2.184 -7.594 1 86.12 66 ASN B C 1
ATOM 1934 O O . ASN B 1 66 ? 14.445 2.846 -7.371 1 86.12 66 ASN B O 1
ATOM 1938 N N . ASP B 1 67 ? 16.203 2.287 -8.695 1 86.38 67 ASP B N 1
ATOM 1939 C CA . ASP B 1 67 ? 15.875 3.266 -9.727 1 86.38 67 ASP B CA 1
ATOM 1940 C C . ASP B 1 67 ? 14.773 2.75 -10.641 1 86.38 67 ASP B C 1
ATOM 1942 O O . ASP B 1 67 ? 14.188 3.516 -11.406 1 86.38 67 ASP B O 1
ATOM 1946 N N . SER B 1 68 ? 14.531 1.512 -10.516 1 89.5 68 SER B N 1
ATOM 1947 C CA . SER B 1 68 ? 13.508 0.886 -11.344 1 89.5 68 SER B CA 1
ATOM 1948 C C . SER B 1 68 ? 12.141 0.965 -10.68 1 89.5 68 SER B C 1
ATOM 1950 O O . SER B 1 68 ? 12.039 1.037 -9.453 1 89.5 68 SER B O 1
ATOM 1952 N N . ARG B 1 69 ? 11.125 1.031 -11.43 1 87.81 69 ARG B N 1
ATOM 1953 C CA . ARG B 1 69 ? 9.766 0.982 -10.898 1 87.81 69 ARG B CA 1
ATOM 1954 C C . ARG B 1 69 ? 9.336 -0.456 -10.625 1 87.81 69 ARG B C 1
ATOM 1956 O O . ARG B 1 69 ? 8.742 -1.104 -11.484 1 87.81 69 ARG B O 1
ATOM 1963 N N . ILE B 1 70 ? 9.641 -0.923 -9.461 1 94.31 70 ILE B N 1
ATOM 1964 C CA . ILE B 1 70 ? 9.273 -2.279 -9.062 1 94.31 70 ILE B CA 1
ATOM 1965 C C . ILE B 1 70 ? 8.219 -2.232 -7.965 1 94.31 70 ILE B C 1
ATOM 1967 O O . ILE B 1 70 ? 8.398 -1.553 -6.949 1 94.31 70 ILE B O 1
ATOM 1971 N N . ASN B 1 71 ? 7.121 -2.85 -8.172 1 95.38 71 ASN B N 1
ATOM 1972 C CA . ASN B 1 71 ? 6.109 -3.059 -7.141 1 95.38 71 ASN B CA 1
ATOM 1973 C C . ASN B 1 71 ? 6.219 -4.449 -6.52 1 95.38 71 ASN B C 1
ATOM 1975 O O . ASN B 1 71 ? 6.406 -5.438 -7.234 1 95.38 71 ASN B O 1
ATOM 1979 N N . VAL B 1 72 ? 6.219 -4.449 -5.211 1 97.31 72 VAL B N 1
ATOM 1980 C CA . VAL B 1 72 ? 6.23 -5.707 -4.473 1 97.31 72 VAL B CA 1
ATOM 1981 C C . VAL B 1 72 ? 4.91 -5.879 -3.725 1 97.31 72 VAL B C 1
ATOM 1983 O O . VAL B 1 72 ? 4.586 -5.086 -2.838 1 97.31 72 VAL B O 1
ATOM 1986 N N . ASP B 1 73 ? 4.164 -6.902 -4.109 1 98.44 73 ASP B N 1
ATOM 1987 C CA . ASP B 1 73 ? 2.914 -7.23 -3.428 1 98.44 73 ASP B CA 1
ATOM 1988 C C . ASP B 1 73 ? 2.967 -8.633 -2.832 1 98.44 73 ASP B C 1
ATOM 1990 O O . ASP B 1 73 ? 3.396 -9.578 -3.494 1 98.44 73 ASP B O 1
ATOM 1994 N N . SER B 1 74 ? 2.559 -8.727 -1.576 1 98.5 74 SER B N 1
ATOM 1995 C CA . SER B 1 74 ? 2.562 -10.016 -0.896 1 98.5 74 SER B CA 1
ATOM 1996 C C . SER B 1 74 ? 1.177 -10.367 -0.364 1 98.5 74 SER B C 1
ATOM 1998 O O . SER B 1 74 ? 0.461 -9.5 0.139 1 98.5 74 SER B O 1
ATOM 2000 N N . TYR B 1 75 ? 0.776 -11.555 -0.529 1 97.81 75 TYR B N 1
ATOM 2001 C CA . TYR B 1 75 ? -0.438 -12.117 0.056 1 97.81 75 TYR B CA 1
ATOM 2002 C C . TYR B 1 75 ? -0.187 -13.516 0.595 1 97.81 75 TYR B C 1
ATOM 2004 O O . TYR B 1 75 ? -0.102 -14.477 -0.173 1 97.81 75 TYR B O 1
ATOM 2012 N N . ASN B 1 76 ? -0.131 -13.688 1.858 1 96.56 76 ASN B N 1
ATOM 2013 C CA . ASN B 1 76 ? 0.153 -14.938 2.545 1 96.56 76 ASN B CA 1
ATOM 2014 C C . ASN B 1 76 ? 1.472 -15.547 2.076 1 96.56 76 ASN B C 1
ATOM 2016 O O . ASN B 1 76 ? 1.54 -16.75 1.787 1 96.56 76 ASN B O 1
ATOM 2020 N N . GLY B 1 77 ? 2.471 -14.688 1.908 1 97.75 77 GLY B N 1
ATOM 2021 C CA . GLY B 1 77 ? 3.82 -15.117 1.576 1 97.75 77 GLY B CA 1
ATOM 2022 C C . GLY B 1 77 ? 4.02 -15.367 0.093 1 97.75 77 GLY B C 1
ATOM 2023 O O . GLY B 1 77 ? 5.121 -15.703 -0.343 1 97.75 77 GLY B O 1
ATOM 2024 N N . VAL B 1 78 ? 2.938 -15.328 -0.64 1 98.38 78 VAL B N 1
ATOM 2025 C CA . VAL B 1 78 ? 3.059 -15.367 -2.094 1 98.38 78 VAL B CA 1
ATOM 2026 C C . VAL B 1 78 ? 3.309 -13.953 -2.625 1 98.38 78 VAL B C 1
ATOM 2028 O O . VAL B 1 78 ? 2.459 -13.07 -2.484 1 98.38 78 VAL B O 1
ATOM 2031 N N . VAL B 1 79 ? 4.508 -13.734 -3.258 1 98.81 79 VAL B N 1
ATOM 2032 C CA . VAL B 1 79 ? 4.949 -12.398 -3.623 1 98.81 79 VAL B CA 1
ATOM 2033 C C . VAL B 1 79 ? 4.852 -12.211 -5.137 1 98.81 79 VAL B C 1
ATOM 2035 O O . VAL B 1 79 ? 5.219 -13.109 -5.902 1 98.81 79 VAL B O 1
ATOM 2038 N N . LEU B 1 80 ? 4.273 -11.102 -5.508 1 98.94 80 LEU B N 1
ATOM 2039 C CA . LEU B 1 80 ? 4.18 -10.688 -6.902 1 98.94 80 LEU B CA 1
ATOM 2040 C C . LEU B 1 80 ? 5.086 -9.484 -7.176 1 98.94 80 LEU B C 1
ATOM 2042 O O . LEU B 1 80 ? 4.977 -8.461 -6.504 1 98.94 80 LEU B O 1
ATOM 2046 N N . LEU B 1 81 ? 6.008 -9.664 -8.094 1 98.81 81 LEU B N 1
ATOM 2047 C CA . LEU B 1 81 ? 6.824 -8.562 -8.594 1 98.81 81 LEU B CA 1
ATOM 2048 C C . LEU B 1 81 ? 6.293 -8.047 -9.922 1 98.81 81 LEU B C 1
ATOM 2050 O O . LEU B 1 81 ? 6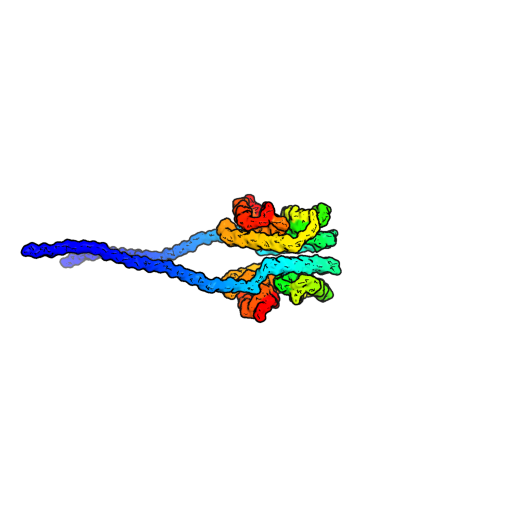.184 -8.812 -10.891 1 98.81 81 LEU B O 1
ATOM 2054 N N . THR B 1 82 ? 5.926 -6.77 -9.938 1 98.12 82 THR B N 1
ATOM 2055 C CA . THR B 1 82 ? 5.5 -6.156 -11.188 1 98.12 82 THR B CA 1
ATOM 2056 C C . THR B 1 82 ? 6.27 -4.867 -11.445 1 98.12 82 THR B C 1
ATOM 2058 O O . THR B 1 82 ? 6.848 -4.285 -10.523 1 98.12 82 THR B O 1
ATOM 2061 N N . GLY B 1 83 ? 6.273 -4.422 -12.68 1 96.62 83 GLY B N 1
ATOM 2062 C CA . GLY B 1 83 ? 6.992 -3.227 -13.102 1 96.62 83 GLY B CA 1
ATOM 2063 C C . GLY B 1 83 ? 8.016 -3.496 -14.188 1 96.62 83 GLY B C 1
ATOM 2064 O O . GLY B 1 83 ? 7.852 -4.426 -14.984 1 96.62 83 GLY B O 1
ATOM 2065 N N . GLN B 1 84 ? 8.961 -2.58 -14.25 1 96.06 84 GLN B N 1
ATOM 2066 C CA . GLN B 1 84 ? 9.922 -2.641 -15.344 1 96.06 84 GLN B CA 1
ATOM 2067 C C . GLN B 1 84 ? 11.352 -2.555 -14.82 1 96.06 84 GLN B C 1
ATOM 2069 O O . GLN B 1 84 ? 11.641 -1.778 -13.906 1 96.06 84 GLN B O 1
ATOM 2074 N N . VAL B 1 85 ? 12.242 -3.342 -15.406 1 97.06 85 VAL B N 1
ATOM 2075 C CA . VAL B 1 85 ? 13.672 -3.277 -15.141 1 97.06 85 VAL B CA 1
ATOM 2076 C C . VAL B 1 85 ? 14.445 -3.189 -16.453 1 97.06 85 VAL B C 1
ATOM 2078 O O . VAL B 1 85 ? 13.953 -3.619 -17.5 1 97.06 85 VAL B O 1
ATOM 2081 N N . PRO B 1 86 ? 15.68 -2.65 -16.359 1 95.38 86 PRO B N 1
ATOM 2082 C CA . PRO B 1 86 ? 16.375 -2.379 -17.609 1 95.38 86 PRO B CA 1
ATOM 2083 C C . PRO B 1 86 ? 17.078 -3.615 -18.172 1 95.38 86 PRO B C 1
ATOM 2085 O O . PRO B 1 86 ? 17.547 -3.596 -19.312 1 95.38 86 PRO B O 1
ATOM 2088 N N . SER B 1 87 ? 17.219 -4.789 -17.406 1 97.38 87 SER B N 1
ATOM 2089 C CA . SER B 1 87 ? 17.969 -5.938 -17.906 1 97.38 87 SER B CA 1
ATOM 2090 C C . SER B 1 87 ? 17.469 -7.234 -17.266 1 97.38 87 SER B C 1
ATOM 2092 O O . SER B 1 87 ? 16.844 -7.215 -16.203 1 97.38 87 SER B O 1
ATOM 2094 N N . GLU B 1 88 ? 17.766 -8.32 -17.984 1 97.81 88 GLU B N 1
ATOM 2095 C CA . GLU B 1 88 ? 17.438 -9.648 -17.484 1 97.81 88 GLU B CA 1
ATOM 2096 C C . GLU B 1 88 ? 18.188 -9.953 -16.188 1 97.81 88 GLU B C 1
ATOM 2098 O O . GLU B 1 88 ? 17.656 -10.625 -15.297 1 97.81 88 GLU B O 1
ATOM 2103 N N . GLU B 1 89 ? 19.359 -9.461 -16.156 1 98.06 89 GLU B N 1
ATOM 2104 C CA . GLU B 1 89 ? 20.156 -9.641 -14.945 1 98.06 89 GLU B CA 1
ATOM 2105 C C . GLU B 1 89 ? 19.438 -9.07 -13.727 1 98.06 89 GLU B C 1
ATOM 2107 O O . GLU B 1 89 ? 19.344 -9.727 -12.688 1 98.06 89 GLU B O 1
ATOM 2112 N N . LEU B 1 90 ? 18.891 -7.871 -13.852 1 97.56 90 LEU B N 1
ATOM 2113 C CA . LEU B 1 90 ? 18.219 -7.223 -12.742 1 97.56 90 LEU B CA 1
ATOM 2114 C C . LEU B 1 90 ? 16.891 -7.914 -12.43 1 97.56 90 LEU B C 1
ATOM 2116 O O . LEU B 1 90 ? 16.484 -7.977 -11.273 1 97.56 90 LEU B O 1
ATOM 2120 N N . ARG B 1 91 ? 16.203 -8.406 -13.461 1 98.44 91 ARG B N 1
ATOM 2121 C CA . ARG B 1 91 ? 14.992 -9.188 -13.25 1 98.44 91 ARG B CA 1
ATOM 2122 C C . ARG B 1 91 ? 15.266 -10.414 -12.391 1 98.44 91 ARG B C 1
ATOM 2124 O O . ARG B 1 91 ? 14.547 -10.672 -11.422 1 98.44 91 ARG B O 1
ATOM 2131 N N . THR B 1 92 ? 16.297 -11.102 -12.727 1 98.38 92 THR B N 1
ATOM 2132 C CA . THR B 1 92 ? 16.688 -12.305 -12 1 98.38 92 THR B CA 1
ATOM 2133 C C . THR B 1 92 ? 17.141 -11.953 -10.586 1 98.38 92 THR B C 1
ATOM 2135 O O . THR B 1 92 ? 16.781 -12.641 -9.625 1 98.38 92 THR B O 1
ATOM 2138 N N . SER B 1 93 ? 17.891 -10.906 -10.477 1 98.31 93 SER B N 1
ATOM 2139 C CA . SER B 1 93 ? 18.375 -10.469 -9.172 1 98.31 93 SER B CA 1
ATOM 2140 C C . SER B 1 93 ? 17.219 -10.117 -8.242 1 98.31 93 SER B C 1
ATOM 2142 O O . SER B 1 93 ? 17.234 -10.484 -7.066 1 98.31 93 SER B O 1
ATOM 2144 N N . ALA B 1 94 ? 16.25 -9.391 -8.781 1 98.62 94 ALA B N 1
ATOM 2145 C CA . ALA B 1 94 ? 15.078 -9.023 -7.984 1 98.62 94 ALA B CA 1
ATOM 2146 C C . ALA B 1 94 ? 14.383 -10.258 -7.43 1 98.62 94 ALA B C 1
ATOM 2148 O O . ALA B 1 94 ? 13.984 -10.281 -6.266 1 98.62 94 ALA B O 1
ATOM 2149 N N . GLU B 1 95 ? 14.219 -11.25 -8.195 1 98.75 95 GLU B N 1
ATOM 2150 C CA . GLU B 1 95 ? 13.586 -12.492 -7.77 1 98.75 95 GLU B CA 1
ATOM 2151 C C . GLU B 1 95 ? 14.414 -13.188 -6.688 1 98.75 95 GLU B C 1
ATOM 2153 O O . GLU B 1 95 ? 13.867 -13.656 -5.688 1 98.75 95 GLU B O 1
ATOM 2158 N N . ASP B 1 96 ? 15.711 -13.273 -6.918 1 98.62 96 ASP B N 1
ATOM 2159 C CA . ASP B 1 96 ? 16.594 -13.938 -5.973 1 98.62 96 ASP B CA 1
ATOM 2160 C C . ASP B 1 96 ? 16.578 -13.242 -4.613 1 98.62 96 ASP B C 1
ATOM 2162 O O . ASP B 1 96 ? 16.453 -13.898 -3.574 1 98.62 96 ASP B O 1
ATOM 2166 N N . ILE B 1 97 ? 16.688 -11.914 -4.648 1 98.31 97 ILE B N 1
ATOM 2167 C CA . ILE B 1 97 ? 16.672 -11.125 -3.422 1 98.31 97 ILE B CA 1
ATOM 2168 C C . ILE B 1 97 ? 15.367 -11.344 -2.676 1 98.31 97 ILE B C 1
ATOM 2170 O O . ILE B 1 97 ? 15.359 -11.586 -1.468 1 98.31 97 ILE B O 1
ATOM 2174 N N . THR B 1 98 ? 14.227 -11.312 -3.43 1 98.69 98 THR B N 1
ATOM 2175 C CA . THR B 1 98 ? 12.906 -11.461 -2.832 1 98.69 98 THR B CA 1
ATOM 2176 C C . THR B 1 98 ? 12.719 -12.859 -2.252 1 98.69 98 THR B C 1
ATOM 2178 O O . THR B 1 98 ? 12.18 -13.016 -1.158 1 98.69 98 THR B O 1
ATOM 2181 N N . SER B 1 99 ? 13.219 -13.859 -2.908 1 98.62 99 SER B N 1
ATOM 2182 C CA . SER B 1 99 ? 13.047 -15.242 -2.49 1 98.62 99 SER B CA 1
ATOM 2183 C C . SER B 1 99 ? 13.789 -15.531 -1.192 1 98.62 99 SER B C 1
ATOM 2185 O O . SER B 1 99 ? 13.492 -16.5 -0.5 1 98.62 99 SER B O 1
ATOM 2187 N N . GLN B 1 100 ? 14.727 -14.68 -0.839 1 98.19 100 GLN B N 1
ATOM 2188 C CA . GLN B 1 100 ? 15.547 -14.898 0.344 1 98.19 100 GLN B CA 1
ATOM 2189 C C . GLN B 1 100 ? 14.953 -14.219 1.568 1 98.19 100 GLN B C 1
ATOM 2191 O O . GLN B 1 100 ? 15.445 -14.383 2.686 1 98.19 100 GLN B O 1
ATOM 2196 N N . VAL B 1 101 ? 13.922 -13.453 1.339 1 98.19 101 VAL B N 1
ATOM 2197 C CA . VAL B 1 101 ? 13.258 -12.82 2.471 1 98.19 101 VAL B CA 1
ATOM 2198 C C . VAL B 1 101 ? 12.531 -13.867 3.305 1 98.19 101 VAL B C 1
ATOM 2200 O O . VAL B 1 101 ? 11.852 -14.742 2.76 1 98.19 101 VAL B O 1
ATOM 2203 N N . ARG B 1 102 ? 12.617 -13.766 4.578 1 97.19 102 ARG B N 1
ATOM 2204 C CA . ARG B 1 102 ? 11.992 -14.719 5.484 1 97.19 102 ARG B CA 1
ATOM 2205 C C . ARG B 1 102 ? 10.492 -14.789 5.262 1 97.19 102 ARG B C 1
ATOM 2207 O O . ARG B 1 102 ? 9.836 -13.75 5.098 1 97.19 102 ARG B O 1
ATOM 2214 N N . ASN B 1 103 ? 9.883 -15.984 5.223 1 97.31 103 ASN B N 1
ATOM 2215 C CA . ASN B 1 103 ? 8.461 -16.281 5.164 1 97.31 103 ASN B CA 1
ATOM 2216 C C . ASN B 1 103 ? 7.906 -16.125 3.748 1 97.31 103 ASN B C 1
ATOM 2218 O O . ASN B 1 103 ? 6.699 -16.234 3.531 1 97.31 103 ASN B O 1
ATOM 2222 N N . VAL B 1 104 ? 8.805 -15.812 2.793 1 98.62 104 VAL B N 1
ATOM 2223 C CA . VAL B 1 104 ? 8.367 -15.891 1.403 1 98.62 104 VAL B CA 1
ATOM 2224 C C . VAL B 1 104 ? 8.195 -17.344 0.995 1 98.62 104 VAL B C 1
ATOM 2226 O O . VAL B 1 104 ? 9.109 -18.156 1.18 1 98.62 104 VAL B O 1
ATOM 2229 N N . ARG B 1 105 ? 7.074 -17.672 0.438 1 98.19 105 ARG B N 1
ATOM 2230 C CA . ARG B 1 105 ? 6.773 -19.047 0.058 1 98.19 105 ARG B CA 1
ATOM 2231 C C . ARG B 1 105 ? 6.941 -19.25 -1.444 1 98.19 105 ARG B C 1
ATOM 2233 O O . ARG B 1 105 ? 7.285 -20.344 -1.894 1 98.19 105 ARG B O 1
ATOM 2240 N N . ARG B 1 106 ? 6.594 -18.297 -2.18 1 98.19 106 ARG B N 1
ATOM 2241 C CA . ARG B 1 106 ? 6.66 -18.328 -3.637 1 98.19 106 ARG B CA 1
ATOM 2242 C C . ARG B 1 106 ? 6.777 -16.922 -4.211 1 98.19 106 ARG B C 1
ATOM 2244 O O . ARG B 1 106 ? 6.195 -15.969 -3.676 1 98.19 106 ARG B O 1
ATOM 2251 N N . VAL B 1 107 ? 7.59 -16.766 -5.297 1 98.81 107 VAL B N 1
ATOM 2252 C CA . VAL B 1 107 ? 7.707 -15.492 -5.988 1 98.81 107 VAL B CA 1
ATOM 2253 C C . VAL B 1 107 ? 7.18 -15.625 -7.414 1 98.81 107 VAL B C 1
ATOM 2255 O O . VAL B 1 107 ? 7.602 -16.516 -8.156 1 98.81 107 VAL B O 1
ATOM 2258 N N . HIS B 1 108 ? 6.203 -14.891 -7.7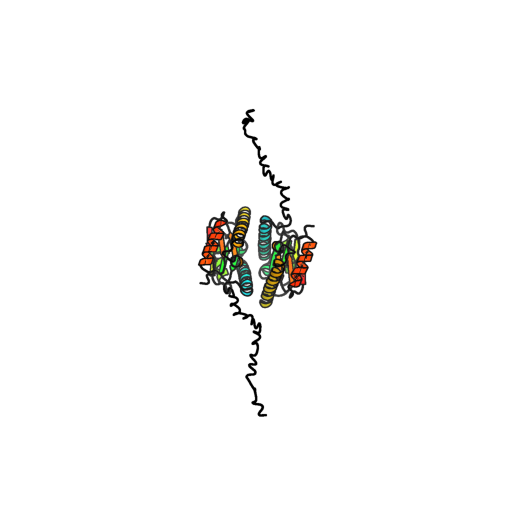81 1 98.69 108 HIS B N 1
ATOM 2259 C CA . HIS B 1 108 ? 5.781 -14.68 -9.156 1 98.69 108 HIS B CA 1
ATOM 2260 C C . HIS B 1 108 ? 6.465 -13.453 -9.758 1 98.69 108 HIS B C 1
ATOM 2262 O O . HIS B 1 108 ? 6.074 -12.32 -9.477 1 98.69 108 HIS B O 1
ATOM 2268 N N . ASN B 1 109 ? 7.465 -13.688 -10.594 1 98.75 109 ASN B N 1
ATOM 2269 C CA . ASN B 1 109 ? 8.227 -12.594 -11.203 1 98.75 109 ASN B CA 1
ATOM 2270 C C . ASN B 1 109 ? 7.617 -12.156 -12.531 1 98.75 109 ASN B C 1
ATOM 2272 O O . ASN B 1 109 ? 7.902 -12.758 -13.57 1 98.75 109 ASN B O 1
ATOM 2276 N N . GLU B 1 110 ? 6.945 -11.078 -12.5 1 98.56 110 GLU B N 1
ATOM 2277 C CA . GLU B 1 110 ? 6.266 -10.562 -13.68 1 98.56 110 GLU B CA 1
ATOM 2278 C C . GLU B 1 110 ? 6.875 -9.234 -14.133 1 98.56 110 GLU B C 1
ATOM 2280 O O . GLU B 1 110 ? 6.207 -8.438 -14.789 1 98.56 110 GLU B O 1
ATOM 2285 N N . LEU B 1 111 ? 8.109 -9.016 -13.688 1 98.19 111 LEU B N 1
ATOM 2286 C CA . LEU B 1 111 ? 8.859 -7.867 -14.18 1 98.19 111 LEU B CA 1
ATOM 2287 C C . LEU B 1 111 ? 9.094 -7.973 -15.68 1 98.19 111 LEU B C 1
ATOM 2289 O O . LEU B 1 111 ? 9.383 -9.055 -16.188 1 98.19 111 LEU B O 1
ATOM 2293 N N . THR B 1 112 ? 8.922 -6.922 -16.359 1 97 112 THR B N 1
ATOM 2294 C CA . THR B 1 112 ? 9.219 -6.883 -17.781 1 97 112 THR B CA 1
ATOM 2295 C C . THR B 1 112 ? 10.5 -6.102 -18.047 1 97 112 THR B C 1
ATOM 2297 O O . THR B 1 112 ? 10.836 -5.176 -17.312 1 97 112 THR B O 1
ATOM 2300 N N . ILE B 1 113 ? 11.172 -6.496 -19.078 1 97.19 113 ILE B N 1
ATOM 2301 C CA . ILE B 1 113 ? 12.406 -5.812 -19.453 1 97.19 113 ILE B CA 1
ATOM 2302 C C . ILE B 1 113 ? 12.094 -4.664 -20.406 1 97.19 113 ILE B C 1
ATOM 2304 O O . ILE B 1 113 ? 11.859 -4.883 -21.594 1 97.19 113 ILE B O 1
ATOM 2308 N N . SER B 1 114 ? 12.047 -3.525 -19.906 1 94.19 114 SER B N 1
ATOM 2309 C CA . SER B 1 114 ? 11.734 -2.324 -20.672 1 94.19 114 SER B CA 1
ATOM 2310 C C . SER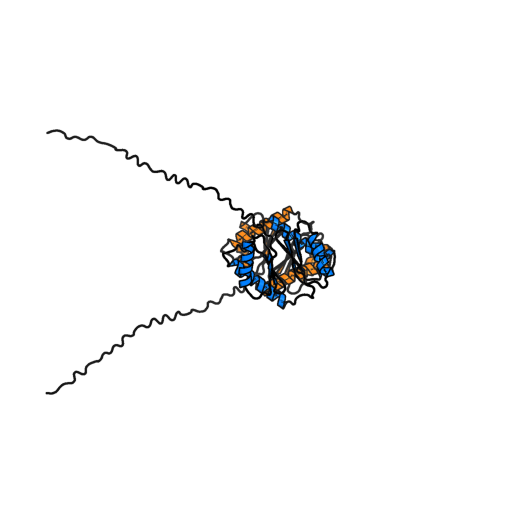 B 1 114 ? 12.008 -1.062 -19.859 1 94.19 114 SER B C 1
ATOM 2312 O O . SER B 1 114 ? 12.422 -1.142 -18.703 1 94.19 114 SER B O 1
ATOM 2314 N N . GLY B 1 115 ? 11.891 0.135 -20.516 1 89.88 115 GLY B N 1
ATOM 2315 C CA . GLY B 1 115 ? 11.844 1.373 -19.75 1 89.88 115 GLY B CA 1
ATOM 2316 C C . GLY B 1 115 ? 10.586 1.522 -18.922 1 89.88 115 GLY B C 1
ATOM 2317 O O . GLY B 1 115 ? 9.648 0.734 -19.062 1 89.88 115 GLY B O 1
ATOM 2318 N N . ASN B 1 116 ? 10.594 2.545 -18.062 1 86.94 116 ASN B N 1
ATOM 2319 C CA . ASN B 1 116 ? 9.438 2.781 -17.203 1 86.94 116 ASN B CA 1
ATOM 2320 C C . ASN B 1 116 ? 8.195 3.119 -18.031 1 86.94 116 ASN B C 1
ATOM 2322 O O . ASN B 1 116 ? 8.281 3.826 -19.031 1 86.94 116 ASN B O 1
ATOM 2326 N N . LEU B 1 117 ? 7.059 2.643 -17.562 1 89.56 117 LEU B N 1
ATOM 2327 C CA . LEU B 1 117 ? 5.797 2.957 -18.219 1 89.56 117 LEU B CA 1
ATOM 2328 C C . LEU B 1 117 ? 5.5 4.449 -18.141 1 89.56 117 LEU B C 1
ATOM 2330 O O . LEU B 1 117 ? 5.793 5.094 -17.141 1 89.56 117 LEU B O 1
ATOM 2334 N N . PRO B 1 118 ? 4.891 4.934 -19.281 1 89.62 118 PRO B N 1
ATOM 2335 C CA . PRO B 1 118 ? 4.438 6.324 -19.188 1 89.62 118 PRO B CA 1
ATOM 2336 C C . PRO B 1 118 ? 3.322 6.512 -18.156 1 89.62 118 PRO B C 1
ATOM 2338 O O . PRO B 1 118 ? 2.59 5.566 -17.859 1 89.62 118 PRO B O 1
ATOM 2341 N N . GLY B 1 119 ? 3.195 7.75 -17.703 1 88.81 119 GLY B N 1
ATOM 2342 C CA . GLY B 1 119 ? 2.188 8.07 -16.719 1 88.81 119 GLY B CA 1
ATOM 2343 C C . GLY B 1 119 ? 0.774 7.777 -17.172 1 88.81 119 GLY B C 1
ATOM 2344 O O . GLY B 1 119 ? -0.082 7.398 -16.375 1 88.81 119 GLY B O 1
ATOM 2345 N N . SER B 1 120 ? 0.519 7.945 -18.469 1 92.25 120 SER B N 1
ATOM 2346 C CA . SER B 1 120 ? -0.799 7.672 -19.031 1 92.25 120 SER B CA 1
ATOM 2347 C C . SER B 1 120 ? -1.184 6.207 -18.859 1 92.25 120 SER B C 1
ATOM 2349 O O . SER B 1 120 ? -2.34 5.895 -18.578 1 92.25 120 SER B O 1
ATOM 2351 N N . ARG B 1 121 ? -0.253 5.305 -19 1 93.69 121 ARG B N 1
ATOM 2352 C CA . ARG B 1 121 ? -0.516 3.881 -18.828 1 93.69 121 ARG B CA 1
ATOM 2353 C C . ARG B 1 121 ? -0.76 3.559 -17.344 1 93.69 121 ARG B C 1
ATOM 2355 O O . ARG B 1 121 ? -1.647 2.768 -17.016 1 93.69 121 ARG B O 1
ATOM 2362 N N . VAL B 1 122 ? 0.02 4.168 -16.5 1 92.81 122 VAL B N 1
ATOM 2363 C CA . VAL B 1 122 ? -0.153 3.979 -15.062 1 92.81 122 VAL B CA 1
ATOM 2364 C C . VAL B 1 122 ? -1.555 4.418 -14.648 1 92.81 122 VAL B C 1
ATOM 2366 O O . VAL B 1 122 ? -2.209 3.75 -13.844 1 92.81 122 VAL B O 1
ATOM 2369 N N . MET B 1 123 ? -2.055 5.477 -15.18 1 93.56 123 MET B N 1
ATOM 2370 C CA . MET B 1 123 ? -3.398 5.969 -14.898 1 93.56 123 MET B CA 1
ATOM 2371 C C . MET B 1 123 ? -4.453 5 -15.422 1 93.56 123 MET B C 1
ATOM 2373 O O . MET B 1 123 ? -5.449 4.73 -14.742 1 93.56 123 MET B O 1
ATOM 2377 N N . GLN B 1 124 ? -4.234 4.527 -16.656 1 96.12 124 GLN B N 1
ATOM 2378 C CA . GLN B 1 124 ? -5.16 3.551 -17.219 1 96.12 124 GLN B CA 1
ATOM 2379 C C . GLN B 1 124 ? -5.215 2.283 -16.375 1 96.12 124 GLN B C 1
ATOM 2381 O O . GLN B 1 124 ? -6.281 1.7 -16.188 1 96.12 124 GLN B O 1
ATOM 2386 N N . ASP B 1 125 ? -4.074 1.895 -15.898 1 97.38 125 ASP B N 1
ATOM 2387 C CA . ASP B 1 125 ? -4.027 0.709 -15.047 1 97.38 125 ASP B CA 1
ATOM 2388 C C . ASP B 1 125 ? -4.758 0.95 -13.727 1 97.38 125 ASP B C 1
ATOM 2390 O O . ASP B 1 125 ? -5.43 0.054 -13.211 1 97.38 125 ASP B O 1
ATOM 2394 N N . ALA B 1 126 ? -4.547 2.16 -13.148 1 95.88 126 ALA B N 1
ATOM 2395 C CA . ALA B 1 126 ? -5.266 2.502 -11.93 1 95.88 126 ALA B CA 1
ATOM 2396 C C . ALA B 1 126 ? -6.773 2.463 -12.148 1 95.88 126 ALA B C 1
ATOM 2398 O O . ALA B 1 126 ? -7.523 1.975 -11.297 1 95.88 126 ALA B O 1
ATOM 2399 N N . TRP B 1 127 ? -7.238 2.955 -13.266 1 96.19 127 TRP B N 1
ATOM 2400 C CA . TRP B 1 127 ? -8.648 2.902 -13.633 1 96.19 127 TRP B CA 1
ATOM 2401 C C . TRP B 1 127 ? -9.117 1.458 -13.773 1 96.19 127 TRP B C 1
ATOM 2403 O O . TRP B 1 127 ? -10.195 1.099 -13.289 1 96.19 127 TRP B O 1
ATOM 2413 N N . LEU B 1 128 ? -8.305 0.661 -14.414 1 97.44 128 LEU B N 1
ATOM 2414 C CA . LEU B 1 128 ? -8.641 -0.747 -14.602 1 97.44 128 LEU B CA 1
ATOM 2415 C C . LEU B 1 128 ? -8.742 -1.46 -13.25 1 97.44 128 LEU B C 1
ATOM 2417 O O . LEU B 1 128 ? -9.664 -2.246 -13.031 1 97.44 128 LEU B O 1
ATOM 2421 N N . THR B 1 129 ? -7.816 -1.179 -12.359 1 97.56 129 THR B N 1
ATOM 2422 C CA . THR B 1 129 ? -7.879 -1.761 -11.023 1 97.56 129 THR B CA 1
ATOM 2423 C C . THR B 1 129 ? -9.18 -1.382 -10.328 1 97.56 129 THR B C 1
ATOM 2425 O O . THR B 1 129 ? -9.844 -2.232 -9.727 1 97.56 129 THR B O 1
ATOM 2428 N N . THR B 1 130 ? -9.531 -0.113 -10.406 1 95.44 130 THR B N 1
ATOM 2429 C CA . THR B 1 130 ? -10.766 0.373 -9.797 1 95.44 130 THR B CA 1
ATOM 2430 C C . THR B 1 130 ? -11.977 -0.363 -10.375 1 95.44 130 THR B C 1
ATOM 2432 O O . THR B 1 130 ? -12.852 -0.801 -9.625 1 95.44 130 THR B O 1
ATOM 2435 N N . LYS B 1 131 ? -12.008 -0.53 -11.641 1 96.56 131 LYS B N 1
ATOM 2436 C CA . LYS B 1 131 ? -13.102 -1.219 -12.312 1 96.56 131 LYS B CA 1
ATOM 2437 C C . LYS B 1 131 ? -13.203 -2.67 -11.852 1 96.56 131 LYS B C 1
ATOM 2439 O O . LYS B 1 131 ? -14.289 -3.15 -11.531 1 96.56 131 LYS B O 1
ATOM 2444 N N . VAL B 1 132 ? -12.094 -3.34 -11.789 1 97.94 132 VAL B N 1
ATOM 2445 C CA . VAL B 1 132 ? -12.062 -4.746 -11.398 1 97.94 132 VAL B CA 1
ATOM 2446 C C . VAL B 1 132 ? -12.508 -4.883 -9.938 1 97.94 132 VAL B C 1
ATOM 2448 O O . VAL B 1 132 ? -13.32 -5.742 -9.609 1 97.94 132 VAL B O 1
ATOM 2451 N N . ASN B 1 133 ? -12.016 -4.031 -9.094 1 95.44 133 ASN B N 1
ATOM 2452 C CA . ASN B 1 133 ? -12.438 -4.047 -7.695 1 95.44 133 ASN B CA 1
ATOM 2453 C C . ASN B 1 133 ? -13.938 -3.822 -7.562 1 95.44 133 ASN B C 1
ATOM 2455 O O . ASN B 1 133 ? -14.594 -4.449 -6.73 1 95.44 133 ASN B O 1
ATOM 2459 N N . THR B 1 134 ? -14.484 -2.93 -8.383 1 94.31 134 THR B N 1
ATOM 2460 C CA . THR B 1 134 ? -15.906 -2.6 -8.328 1 94.31 134 THR B CA 1
ATOM 2461 C C . THR B 1 134 ? -16.75 -3.805 -8.719 1 94.31 134 THR B C 1
ATOM 2463 O O . THR B 1 134 ? -17.719 -4.137 -8.031 1 94.31 134 THR B O 1
ATOM 2466 N N . VAL B 1 135 ? -16.344 -4.484 -9.758 1 96.25 135 VAL B N 1
ATOM 2467 C CA . VAL B 1 135 ? -17.172 -5.605 -10.203 1 96.25 135 VAL B CA 1
ATOM 2468 C C . VAL B 1 135 ? -17.031 -6.77 -9.227 1 96.25 135 VAL B C 1
ATOM 2470 O O . VAL B 1 135 ? -18 -7.508 -8.992 1 96.25 135 VAL B O 1
ATOM 2473 N N . LEU B 1 136 ? -15.891 -6.996 -8.656 1 95.62 136 LEU B N 1
ATOM 2474 C CA . LEU B 1 136 ? -15.719 -8.031 -7.637 1 95.62 136 LEU B CA 1
ATOM 2475 C C . LEU B 1 136 ? -16.562 -7.73 -6.41 1 95.62 136 LEU B C 1
ATOM 2477 O O . LEU B 1 136 ? -17.188 -8.641 -5.84 1 95.62 136 LEU B O 1
ATOM 2481 N N . ALA B 1 137 ? -16.625 -6.434 -6.027 1 91.19 137 ALA B N 1
ATOM 2482 C CA . ALA B 1 137 ? -17.344 -6.031 -4.82 1 91.19 137 ALA B CA 1
ATOM 2483 C C . ALA B 1 137 ? -18.859 -6.137 -5.02 1 91.19 137 ALA B C 1
ATOM 2485 O O . ALA B 1 137 ? -19.609 -6.309 -4.055 1 91.19 137 ALA B O 1
ATOM 2486 N N . THR B 1 138 ? -19.281 -6.027 -6.199 1 91.69 138 THR B N 1
ATOM 2487 C CA . THR B 1 138 ? -20.703 -6.012 -6.473 1 91.69 138 THR B CA 1
ATOM 2488 C C . THR B 1 138 ? -21.219 -7.422 -6.73 1 91.69 138 THR B C 1
ATOM 2490 O O . THR B 1 138 ? -22.438 -7.648 -6.766 1 91.69 138 THR B O 1
ATOM 2493 N N . SER B 1 139 ? -20.219 -8.273 -6.785 1 89.69 139 SER B N 1
ATOM 2494 C CA . SER B 1 139 ? -20.625 -9.648 -7.027 1 89.69 139 SER B CA 1
ATOM 2495 C C . SER B 1 139 ? -20.984 -10.359 -5.723 1 89.69 139 SER B C 1
ATOM 2497 O O . SER B 1 139 ? -20.328 -10.164 -4.703 1 89.69 139 SER B O 1
ATOM 2499 N N . ASN B 1 140 ? -22.062 -11.102 -5.66 1 84.12 140 ASN B N 1
ATOM 2500 C CA . ASN B 1 140 ? -22.484 -11.859 -4.488 1 84.12 140 ASN B CA 1
ATOM 2501 C C . ASN B 1 140 ? -21.922 -13.273 -4.496 1 84.12 140 ASN B C 1
ATOM 2503 O O . ASN B 1 140 ? -22.141 -14.039 -3.557 1 84.12 140 ASN B O 1
ATOM 2507 N N . GLU B 1 141 ? -21.141 -13.516 -5.426 1 84.06 141 GLU B N 1
ATOM 2508 C CA . GLU B 1 141 ? -20.672 -14.891 -5.621 1 84.06 141 GLU B CA 1
ATOM 2509 C C . GLU B 1 141 ? -19.359 -15.133 -4.895 1 84.06 141 GLU B C 1
ATOM 2511 O O . GLU B 1 141 ? -18.969 -16.281 -4.66 1 84.06 141 GLU B O 1
ATOM 2516 N N . ILE B 1 142 ? -18.688 -14.047 -4.621 1 84.19 142 ILE B N 1
ATOM 2517 C CA . ILE B 1 142 ? -17.391 -14.195 -3.957 1 84.19 142 ILE B CA 1
ATOM 2518 C C . ILE B 1 142 ? -17.25 -13.117 -2.885 1 84.19 142 ILE B C 1
ATOM 2520 O O . ILE B 1 142 ? -17.906 -12.078 -2.943 1 84.19 142 ILE B O 1
ATOM 2524 N N . ASN B 1 143 ? -16.484 -13.453 -1.931 1 85.75 143 ASN B N 1
ATOM 2525 C CA . ASN B 1 143 ? -16.062 -12.43 -0.979 1 85.75 143 ASN B CA 1
ATOM 2526 C C . ASN B 1 143 ? -14.867 -11.633 -1.497 1 85.75 143 ASN B C 1
ATOM 2528 O O . ASN B 1 143 ? -13.742 -12.141 -1.527 1 85.75 143 ASN B O 1
ATOM 2532 N N . SER B 1 144 ? -15.078 -10.43 -1.884 1 87.44 144 SER B N 1
ATOM 2533 C CA . SER B 1 144 ? -14.078 -9.594 -2.531 1 87.44 144 SER B CA 1
ATOM 2534 C C . SER B 1 144 ? -12.922 -9.273 -1.583 1 87.44 144 SER B C 1
ATOM 2536 O O . SER B 1 144 ? -11.828 -8.938 -2.025 1 87.44 144 SER B O 1
ATOM 2538 N N . SER B 1 145 ? -13.117 -9.414 -0.256 1 84.12 145 SER B N 1
ATOM 2539 C CA . SER B 1 145 ? -12.078 -9.102 0.719 1 84.12 145 SER B CA 1
ATOM 2540 C C . SER B 1 145 ? -10.961 -10.141 0.676 1 84.12 145 SER B C 1
ATOM 2542 O O . SER B 1 145 ? -9.875 -9.906 1.213 1 84.12 145 SER B O 1
ATOM 2544 N N . HIS B 1 146 ? -11.172 -11.188 -0.033 1 88.62 146 HIS B N 1
ATOM 2545 C CA . HIS B 1 146 ? -10.203 -12.273 -0.121 1 88.62 146 HIS B CA 1
ATOM 2546 C C . HIS B 1 146 ? -9.289 -12.102 -1.331 1 88.62 146 HIS B C 1
ATOM 2548 O O . HIS B 1 146 ? -8.352 -12.883 -1.524 1 88.62 146 HIS B O 1
ATOM 2554 N N . ILE B 1 147 ? -9.594 -11.062 -2.064 1 94.56 147 ILE B N 1
ATOM 2555 C CA . ILE B 1 147 ? -8.883 -10.93 -3.332 1 94.56 147 ILE B CA 1
ATOM 2556 C C . ILE B 1 147 ? -8.18 -9.578 -3.383 1 94.56 147 ILE B C 1
ATOM 2558 O O . ILE B 1 147 ? -8.781 -8.539 -3.092 1 94.56 147 ILE B O 1
ATOM 2562 N N . LYS B 1 148 ? -6.934 -9.539 -3.607 1 96.56 148 LYS B N 1
ATOM 2563 C CA . LYS B 1 148 ? -6.156 -8.344 -3.916 1 96.56 148 LYS B CA 1
ATOM 2564 C C . LYS B 1 148 ? -5.914 -8.219 -5.418 1 96.56 148 LYS B C 1
ATOM 2566 O O . LYS B 1 148 ? -5.422 -9.156 -6.051 1 96.56 148 LYS B O 1
ATOM 2571 N N . VAL B 1 149 ? -6.277 -7.074 -5.992 1 98.19 149 VAL B N 1
ATOM 2572 C CA . VAL B 1 149 ? -6.113 -6.82 -7.418 1 98.19 149 VAL B CA 1
ATOM 2573 C C . VAL B 1 149 ? -4.898 -5.922 -7.648 1 98.19 149 VAL B C 1
ATOM 2575 O O . VAL B 1 149 ? -4.758 -4.883 -7.004 1 98.19 149 VAL B O 1
ATOM 2578 N N . VAL B 1 150 ? -3.994 -6.312 -8.508 1 98.38 150 VAL B N 1
ATOM 2579 C CA . VAL B 1 150 ? -2.855 -5.52 -8.961 1 98.38 150 VAL B CA 1
ATOM 2580 C C . VAL B 1 150 ? -2.869 -5.41 -10.484 1 98.38 150 VAL B C 1
ATOM 2582 O O . VAL B 1 150 ? -3.09 -6.402 -11.18 1 98.38 150 VAL B O 1
ATOM 2585 N N . THR B 1 151 ? -2.742 -4.18 -11.008 1 98.12 151 THR B N 1
ATOM 2586 C CA . THR B 1 151 ? -2.715 -4 -12.453 1 98.12 151 THR B CA 1
ATOM 2587 C C . THR B 1 151 ? -1.41 -3.342 -12.891 1 98.12 151 THR B C 1
ATOM 2589 O O . THR B 1 151 ? -0.969 -2.361 -12.289 1 98.12 151 THR B O 1
ATOM 2592 N N . GLU B 1 152 ? -0.795 -3.91 -13.82 1 97.25 152 GLU B N 1
ATOM 2593 C CA . GLU B 1 152 ? 0.42 -3.389 -14.438 1 97.25 152 GLU B CA 1
ATOM 2594 C C . GLU B 1 152 ? 0.417 -3.621 -15.945 1 97.25 152 GLU B C 1
ATOM 2596 O O . GLU B 1 152 ? 0.335 -4.762 -16.406 1 97.25 152 GLU B O 1
ATOM 2601 N N . ASN B 1 153 ? 0.493 -2.551 -16.734 1 96.88 153 ASN B N 1
ATOM 2602 C CA . ASN B 1 153 ? 0.551 -2.582 -18.188 1 96.88 153 ASN B CA 1
ATOM 2603 C C . ASN B 1 153 ? -0.577 -3.426 -18.781 1 96.88 153 ASN B C 1
ATOM 2605 O O . ASN B 1 153 ? -0.327 -4.355 -19.547 1 96.88 153 ASN B O 1
ATOM 2609 N N . ALA B 1 154 ? -1.757 -3.242 -18.375 1 97.5 154 ALA B N 1
ATOM 2610 C CA . ALA B 1 154 ? -3.014 -3.797 -18.875 1 97.5 154 ALA B CA 1
ATOM 2611 C C . ALA B 1 154 ? -3.152 -5.27 -18.5 1 97.5 154 ALA B C 1
ATOM 2613 O O . ALA B 1 154 ? -4.066 -5.953 -18.969 1 97.5 154 ALA B O 1
ATOM 2614 N N . THR B 1 155 ? -2.238 -5.715 -17.734 1 98.31 155 THR B N 1
ATOM 2615 C CA . THR B 1 155 ? -2.373 -7.055 -17.172 1 98.31 155 THR B CA 1
ATOM 2616 C C . THR B 1 155 ? -2.902 -6.992 -15.742 1 98.31 155 THR B C 1
ATOM 2618 O O . THR B 1 155 ? -2.389 -6.234 -14.922 1 98.31 155 THR B O 1
ATOM 2621 N N . VAL B 1 156 ? -3.92 -7.805 -15.43 1 98.75 156 VAL B N 1
ATOM 2622 C CA . VAL B 1 156 ? -4.52 -7.848 -14.094 1 98.75 156 VAL B CA 1
ATOM 2623 C C . VAL B 1 156 ? -4.062 -9.102 -13.359 1 98.75 156 VAL B C 1
ATOM 2625 O O . VAL B 1 156 ? -4.195 -10.219 -13.875 1 98.75 156 VAL B O 1
ATOM 2628 N N . TYR B 1 157 ? -3.479 -8.891 -12.203 1 98.88 157 TYR B N 1
ATOM 2629 C CA . TYR B 1 157 ? -3.068 -9.984 -11.328 1 98.88 157 TYR B CA 1
ATOM 2630 C C . TYR B 1 157 ? -4.031 -10.125 -10.156 1 98.88 157 TYR B C 1
ATOM 2632 O O . TYR B 1 157 ? -4.355 -9.141 -9.484 1 98.88 157 TYR B O 1
ATOM 2640 N N . LEU B 1 158 ? -4.516 -11.328 -9.93 1 98.69 158 LEU B N 1
ATOM 2641 C CA . LEU B 1 158 ? -5.387 -11.633 -8.797 1 98.69 158 LEU B CA 1
ATOM 2642 C C . LEU B 1 158 ? -4.652 -12.461 -7.754 1 98.69 158 LEU B C 1
ATOM 2644 O O . LEU B 1 158 ? -4.18 -13.562 -8.047 1 98.69 158 LEU B O 1
ATOM 2648 N N . MET B 1 159 ? -4.562 -11.828 -6.598 1 98.25 159 MET B N 1
ATOM 2649 C CA . MET B 1 159 ? -3.957 -12.531 -5.473 1 98.25 159 MET B CA 1
ATOM 2650 C C . MET B 1 159 ? -5.004 -12.867 -4.414 1 98.25 159 MET B C 1
ATOM 2652 O O . MET B 1 159 ? -6.047 -12.219 -4.336 1 98.25 159 MET B O 1
ATOM 2656 N N . GLY B 1 160 ? -4.766 -13.953 -3.613 1 96.69 160 GLY B N 1
ATOM 2657 C CA . GLY B 1 160 ? -5.684 -14.32 -2.545 1 96.69 160 GLY B CA 1
ATOM 2658 C C . GLY B 1 160 ? -5.57 -15.773 -2.135 1 96.69 160 GLY B C 1
ATOM 2659 O O . GLY B 1 160 ? -4.93 -16.578 -2.82 1 96.69 160 GLY B O 1
ATOM 2660 N N . MET B 1 161 ? -6.027 -15.977 -0.98 1 95.38 161 MET B N 1
ATOM 2661 C CA . MET B 1 161 ? -6.258 -17.344 -0.527 1 95.38 161 MET B CA 1
ATOM 2662 C C . MET B 1 161 ? -7.656 -17.812 -0.902 1 95.38 161 MET B C 1
ATOM 2664 O O . MET B 1 161 ? -8.641 -17.391 -0.298 1 95.38 161 MET B O 1
ATOM 2668 N N . VAL B 1 162 ? -7.723 -18.734 -1.945 1 94.75 162 VAL B N 1
ATOM 2669 C CA . VAL B 1 162 ? -9.031 -19.094 -2.482 1 94.75 162 VAL B CA 1
ATOM 2670 C C . VAL B 1 162 ? -9.047 -20.578 -2.844 1 94.75 162 VAL B C 1
ATOM 2672 O O . VAL B 1 162 ? -7.992 -21.188 -3.018 1 94.75 162 VAL B O 1
ATOM 2675 N N . SER B 1 163 ? -10.273 -21.125 -2.896 1 93.69 163 SER B N 1
ATOM 2676 C CA . SER B 1 163 ? -10.422 -22.422 -3.529 1 93.69 163 SER B CA 1
ATOM 2677 C C . SER B 1 163 ? -10.297 -22.328 -5.047 1 93.69 163 SER B C 1
ATOM 2679 O O . SER B 1 163 ? -10.375 -21.234 -5.605 1 93.69 163 SER B O 1
ATOM 2681 N N . HIS B 1 164 ? -10.07 -23.516 -5.762 1 95.31 164 HIS B N 1
ATOM 2682 C CA . HIS B 1 164 ? -10 -23.5 -7.219 1 95.31 164 HIS B CA 1
ATOM 2683 C C . HIS B 1 164 ? -11.289 -22.953 -7.824 1 95.31 164 HIS B C 1
ATOM 2685 O O . HIS B 1 164 ? -11.25 -22.156 -8.758 1 95.31 164 HIS B O 1
ATOM 2691 N N . ALA B 1 165 ? -12.414 -23.281 -7.207 1 94.75 165 ALA B N 1
ATOM 2692 C CA . ALA B 1 165 ? -13.711 -22.812 -7.699 1 94.75 165 ALA B CA 1
ATOM 2693 C C . ALA B 1 165 ? -13.844 -21.312 -7.527 1 94.75 165 ALA B C 1
ATOM 2695 O O . ALA B 1 165 ? -14.281 -20.609 -8.445 1 94.75 165 ALA B O 1
ATOM 2696 N N . GLU B 1 166 ? -13.5 -20.828 -6.402 1 93.56 166 GLU B N 1
ATOM 2697 C CA . GLU B 1 166 ? -13.547 -19.406 -6.137 1 93.56 166 GLU B CA 1
ATOM 2698 C C . GLU B 1 166 ? -12.617 -18.625 -7.07 1 93.56 166 GLU B C 1
ATOM 2700 O O . GLU B 1 166 ? -12.961 -17.547 -7.539 1 93.56 166 GLU B O 1
ATOM 2705 N N . GLY B 1 167 ? -11.398 -19.219 -7.293 1 96.12 167 GLY B N 1
ATOM 2706 C CA . GLY B 1 167 ? -10.461 -18.609 -8.227 1 96.12 167 GLY B CA 1
ATOM 2707 C C . GLY B 1 167 ? -11.023 -18.469 -9.625 1 96.12 167 GLY B C 1
ATOM 2708 O O . GLY B 1 167 ? -10.875 -17.422 -10.258 1 96.12 167 GLY B O 1
ATOM 2709 N N . GLU B 1 168 ? -11.68 -19.453 -10.078 1 96.69 168 GLU B N 1
ATOM 2710 C CA . GLU B 1 168 ? -12.281 -19.406 -11.414 1 96.69 168 GLU B CA 1
ATOM 2711 C C . GLU B 1 168 ? -13.398 -18.375 -11.477 1 96.69 168 GLU B C 1
ATOM 2713 O O . GLU B 1 168 ? -13.531 -17.656 -12.477 1 96.69 168 GLU B O 1
ATOM 2718 N N . GLN B 1 169 ? -14.188 -18.344 -10.445 1 96.19 169 GLN B N 1
ATOM 2719 C CA . GLN B 1 169 ? -15.258 -17.359 -10.398 1 96.19 169 GLN B CA 1
ATOM 2720 C C . GLN B 1 169 ? -14.695 -15.938 -10.391 1 96.19 169 GLN B C 1
ATOM 2722 O O . GLN B 1 169 ? -15.219 -15.055 -11.07 1 96.19 169 GLN B O 1
ATOM 2727 N N . ALA B 1 170 ? -13.625 -15.758 -9.578 1 97.12 170 ALA B N 1
ATOM 2728 C CA . ALA B 1 170 ? -12.984 -14.453 -9.508 1 97.12 170 ALA B CA 1
ATOM 2729 C C . ALA B 1 170 ? -12.492 -14.008 -10.883 1 97.12 170 ALA B C 1
ATOM 2731 O O . ALA B 1 170 ? -12.656 -12.844 -11.266 1 97.12 170 ALA B O 1
ATOM 2732 N N . VAL B 1 171 ? -11.938 -14.93 -11.609 1 97.88 171 VAL B N 1
ATOM 2733 C CA . VAL B 1 171 ? -11.43 -14.625 -12.945 1 97.88 171 VAL B CA 1
ATOM 2734 C C . VAL B 1 171 ? -12.586 -14.227 -13.859 1 97.88 171 VAL B C 1
ATOM 2736 O O . VAL B 1 171 ? -12.492 -13.25 -14.602 1 97.88 171 VAL B O 1
ATOM 2739 N N . GLN B 1 172 ? -13.688 -14.93 -13.789 1 97.38 172 GLN B N 1
ATOM 2740 C CA . GLN B 1 172 ? -14.836 -14.648 -14.641 1 97.38 172 GLN B CA 1
ATOM 2741 C C . GLN B 1 172 ? -15.422 -13.273 -14.336 1 97.38 172 GLN B C 1
ATOM 2743 O O . GLN B 1 172 ? -15.734 -12.508 -15.242 1 97.38 172 GLN B O 1
ATOM 2748 N N . ILE B 1 173 ? -15.562 -12.984 -13.078 1 97.38 173 ILE B N 1
ATOM 2749 C CA . ILE B 1 173 ? -16.109 -11.695 -12.656 1 97.38 173 ILE B CA 1
ATOM 2750 C C . ILE B 1 173 ? -15.156 -10.578 -13.07 1 97.38 173 ILE B C 1
ATOM 2752 O O . ILE B 1 173 ? -15.578 -9.57 -13.641 1 97.38 173 ILE B O 1
ATOM 2756 N N . ALA B 1 174 ? -13.805 -10.773 -12.836 1 98.06 174 ALA B N 1
ATOM 2757 C CA . ALA B 1 174 ? -12.812 -9.773 -13.219 1 98.06 174 ALA B CA 1
ATOM 2758 C C . ALA B 1 174 ? -12.828 -9.531 -14.727 1 98.06 174 ALA B C 1
ATOM 2760 O O . ALA B 1 174 ? -12.727 -8.391 -15.18 1 98.06 174 ALA B O 1
ATOM 2761 N N . ALA B 1 175 ? -13.016 -10.594 -15.477 1 97.81 175 ALA B N 1
ATOM 2762 C CA . ALA B 1 175 ? -13.008 -10.5 -16.938 1 97.81 175 ALA B CA 1
ATOM 2763 C C . ALA B 1 175 ? -14.188 -9.664 -17.438 1 97.81 175 ALA B C 1
ATOM 2765 O O . ALA B 1 175 ? -14.094 -9.023 -18.484 1 97.81 175 ALA B O 1
ATOM 2766 N N . SER B 1 176 ? -15.211 -9.648 -16.688 1 96.81 176 SER B N 1
ATOM 2767 C CA . SER B 1 176 ? -16.406 -8.945 -17.125 1 96.81 176 SER B CA 1
ATOM 2768 C C . SER B 1 176 ? -16.203 -7.434 -17.094 1 96.81 176 SER B C 1
ATOM 2770 O O . SER B 1 176 ? -16.984 -6.684 -17.688 1 96.81 176 SER B O 1
ATOM 2772 N N . ALA B 1 177 ? -15.242 -6.973 -16.328 1 96.75 177 ALA B N 1
ATOM 2773 C CA . ALA B 1 177 ? -14.945 -5.543 -16.281 1 96.75 177 ALA B CA 1
ATOM 2774 C C . ALA B 1 177 ? -14.445 -5.035 -17.625 1 96.75 177 ALA B C 1
ATOM 2776 O O . ALA B 1 177 ? -14.664 -3.871 -17.969 1 96.75 177 ALA B O 1
ATOM 2777 N N . GLY B 1 178 ? -13.695 -5.879 -18.375 1 96.88 178 GLY B N 1
ATOM 2778 C CA . GLY B 1 178 ? -13.172 -5.52 -19.688 1 96.88 178 GLY B CA 1
ATOM 2779 C C . GLY B 1 178 ? -11.984 -4.578 -19.625 1 96.88 178 GLY B C 1
ATOM 2780 O O . GLY B 1 178 ? -11.617 -4.113 -18.531 1 96.88 178 GLY B O 1
ATOM 2781 N N . GLY B 1 179 ? -11.32 -4.34 -20.781 1 96.88 179 GLY B N 1
ATOM 2782 C CA . GLY B 1 179 ? -10.273 -3.34 -20.922 1 96.88 179 GLY B CA 1
ATOM 2783 C C . GLY B 1 179 ? -8.891 -3.877 -20.609 1 96.88 179 GLY B C 1
ATOM 2784 O O . GLY B 1 179 ? -7.902 -3.148 -20.719 1 96.88 179 GLY B O 1
ATOM 2785 N N . MET B 1 180 ? -8.758 -5.094 -20.188 1 98.06 180 MET B N 1
ATOM 2786 C CA . MET B 1 180 ? -7.461 -5.676 -19.859 1 98.06 180 MET B CA 1
ATOM 2787 C C . MET B 1 180 ? -6.965 -6.566 -21 1 98.06 180 MET B C 1
ATOM 2789 O O . MET B 1 180 ? -7.754 -7.02 -21.828 1 98.06 180 MET B O 1
ATOM 2793 N N . GLU B 1 181 ? -5.656 -6.734 -21.062 1 97.69 181 GLU B N 1
ATOM 2794 C CA . GLU B 1 181 ? -5.066 -7.629 -22.062 1 97.69 181 GLU B CA 1
ATOM 2795 C C . GLU B 1 181 ? -5.082 -9.078 -21.578 1 97.69 181 GLU B C 1
ATOM 2797 O O . GLU B 1 181 ? -5.285 -10 -22.375 1 97.69 181 GLU B O 1
ATOM 2802 N N . ARG B 1 182 ? -4.84 -9.258 -20.312 1 97.5 182 ARG B N 1
ATOM 2803 C CA . ARG B 1 182 ? -4.855 -10.609 -19.75 1 97.5 182 ARG B CA 1
ATOM 2804 C C . ARG B 1 182 ? -5.043 -10.578 -18.25 1 97.5 182 ARG B C 1
ATOM 2806 O O . ARG B 1 182 ? -4.844 -9.539 -17.609 1 97.5 182 ARG B O 1
ATOM 2813 N N . ILE B 1 183 ? -5.527 -11.703 -17.703 1 98.5 183 ILE B N 1
ATOM 2814 C CA . ILE B 1 183 ? -5.637 -11.938 -16.266 1 98.5 183 ILE B CA 1
ATOM 2815 C C . ILE B 1 183 ? -4.648 -13.031 -15.852 1 98.5 183 ILE B C 1
ATOM 2817 O O . ILE B 1 183 ? -4.57 -14.078 -16.484 1 98.5 183 ILE B O 1
ATOM 2821 N N . VAL B 1 184 ? -3.834 -12.766 -14.891 1 98.62 184 VAL B N 1
ATOM 2822 C CA . VAL B 1 184 ? -2.887 -13.734 -14.352 1 98.62 184 VAL B CA 1
ATOM 2823 C C . VAL B 1 184 ? -3.291 -14.125 -12.93 1 98.62 184 VAL B C 1
ATOM 2825 O O . VAL B 1 184 ? -3.52 -13.258 -12.086 1 98.62 184 VAL B O 1
ATOM 2828 N N . LYS B 1 185 ? -3.393 -15.383 -12.68 1 98.31 185 LYS B N 1
ATOM 2829 C CA . LYS B 1 185 ? -3.748 -15.891 -11.359 1 98.31 185 LYS B CA 1
ATOM 2830 C C . LYS B 1 185 ? -2.512 -16.047 -10.477 1 98.31 185 LYS B C 1
ATOM 2832 O O . LYS B 1 185 ? -1.581 -16.781 -10.828 1 98.31 185 LYS B O 1
ATOM 2837 N N . VAL B 1 186 ? -2.484 -15.352 -9.391 1 98.38 186 VAL B N 1
ATOM 2838 C CA . VAL B 1 186 ? -1.437 -15.484 -8.383 1 98.38 186 VAL B CA 1
ATOM 2839 C C . VAL B 1 186 ? -2.053 -15.898 -7.051 1 98.38 186 VAL B C 1
ATOM 2841 O O . VAL B 1 186 ? -1.809 -15.258 -6.023 1 98.38 186 VAL B O 1
ATOM 2844 N N . PHE B 1 187 ? -2.758 -16.969 -7.098 1 96.81 187 PHE B N 1
ATOM 2845 C CA . PHE B 1 187 ? -3.527 -17.391 -5.938 1 96.81 187 PHE B CA 1
ATOM 2846 C C . PHE B 1 187 ? -2.725 -18.375 -5.094 1 96.81 187 PHE B C 1
ATOM 2848 O O . PHE B 1 187 ? -1.881 -19.109 -5.617 1 96.81 187 PHE B O 1
ATOM 2855 N N . ASP B 1 188 ? -2.93 -18.344 -3.83 1 95.94 188 ASP B N 1
ATOM 2856 C CA . ASP B 1 188 ? -2.602 -19.422 -2.898 1 95.94 188 ASP B CA 1
ATOM 2857 C C . ASP B 1 188 ? -3.799 -20.344 -2.674 1 95.94 188 ASP B C 1
ATOM 2859 O O . ASP B 1 188 ? -4.664 -20.047 -1.844 1 95.94 188 ASP B O 1
ATOM 2863 N N . TYR B 1 189 ? -3.818 -21.469 -3.438 1 94.19 189 TYR B N 1
ATOM 2864 C CA . TYR B 1 189 ? -4.98 -22.359 -3.391 1 94.19 189 TYR B CA 1
ATOM 2865 C C . TYR B 1 189 ? -5.004 -23.156 -2.092 1 94.19 189 TYR B C 1
ATOM 2867 O O . TYR B 1 189 ? -3.982 -23.703 -1.674 1 94.19 189 TYR B O 1
ATOM 2875 N N . ILE B 1 190 ? -6.281 -23.281 -1.48 1 92.31 190 ILE B N 1
ATOM 2876 C CA . ILE B 1 190 ? -6.379 -23.875 -0.15 1 92.31 190 ILE B CA 1
ATOM 2877 C C . ILE B 1 190 ? -6.957 -25.281 -0.253 1 92.31 190 ILE B C 1
ATOM 2879 O O . ILE B 1 190 ? -7.098 -25.984 0.757 1 92.31 190 ILE B O 1
ATOM 2883 N N . ASP B 1 191 ? -7.41 -25.688 -1.39 1 91.12 191 ASP B N 1
ATOM 2884 C CA . ASP B 1 191 ? -7.938 -27.031 -1.603 1 91.12 191 ASP B CA 1
ATOM 2885 C C . ASP B 1 191 ? -7.074 -27.797 -2.594 1 91.12 191 ASP B C 1
ATOM 2887 O O . ASP B 1 191 ? -6.285 -27.219 -3.332 1 91.12 191 ASP B O 1
#

Secondary structure (DSSP, 8-state):
-----------------------------------TTSPPHHHHHHHHHHHHHHHHHHHHH-HHHHHSEEEEEEETTEEEEEEEES-HHHHHHHHHHHHTSTT--EEEEEEEESSPPPHHHHHHHHHHHHHHHHHHHH-SSS-GGGEEEEEETTEEEEEEEE-HHHHHHHHHHHHTT---SEEEEEEEE--/-----------------------------------TTSPPHHHHHHHHHHHHHHHHHHHHH-HHHHHSEEEEEEETTEEEEEEEES-HHHHHHHHHHHHTSTT--EEEEEEEESSPPPHHHHHHHHHHHHHHHHHHHH-SSS-GGGEEEEEETTEEEEEEEE-HHHHHHHHHHHHTT---SEEEEEEEE--